Protein AF-A0ABD5KJ04-F1 (afdb_monomer)

Radius of gyration: 20.9 Å; Cα contacts (8 Å, |Δi|>4): 614; chains: 1; bounding box: 51×53×57 Å

Secondary structure (DSSP, 8-state):
-PPPTTSBPTT-SSSBGGGTTTT-SSSS-SSS-TTS-HHHHHHHIIIIIT------SS-GGGGTT-PEEEEESS-TTTTGGGT-BTTEEEEEEEEE-TTS-EEEEEEEEEHHHHTEEEEEEHHHHGGGHHHHSS---TT-HHHHHHHHHHHHHHHHHHHHHHHHHHHHHHHH-GGGHHHHHHHHHHHHHHHHHHHHHHHHHHHHHHTT--TTEEEEEEEEES--SEEEEEEE--SB-TT--BS-SSTTT---EEEEEEEETTEEEEEEEEEGGGHHHHHHHHHHHHTS-HHHHHHHHHHHHHHT-TTT-EE-HHHHHHS-HHHHHHHHHHTSGGG--TT-TTS--SS-S-TT-EE---

Solvent-accessible surface area (backbone atoms only — not comparable to full-atom values): 19694 Å² total; per-residue (Å²): 127,74,85,56,58,80,40,73,30,81,72,69,79,85,35,34,22,56,76,42,84,67,64,52,86,86,70,42,83,77,67,69,51,93,87,58,52,73,42,54,51,52,36,45,32,73,71,67,69,22,82,58,81,42,60,75,63,74,67,59,81,76,44,79,88,43,58,63,34,77,39,61,47,53,38,55,77,58,35,45,64,77,34,43,52,95,63,19,24,28,37,69,41,80,37,60,46,97,86,57,42,75,36,74,41,77,43,80,36,47,61,92,56,65,42,48,42,34,44,24,22,60,76,61,52,59,74,46,46,68,63,40,76,46,81,90,53,90,85,38,55,65,48,54,38,48,57,34,51,39,8,38,49,45,46,54,49,54,48,52,22,50,49,49,22,46,31,51,49,46,63,41,31,77,92,47,33,53,66,41,48,55,50,50,53,53,52,50,48,47,46,55,49,50,49,58,52,46,55,53,53,36,52,28,61,76,67,73,47,51,82,56,52,45,73,52,72,47,68,28,35,29,48,35,43,40,36,37,35,21,43,35,66,56,45,34,43,80,87,52,49,76,64,28,94,50,64,88,60,44,53,68,40,23,44,36,33,38,26,51,94,63,22,21,42,41,37,39,31,33,46,57,93,50,37,86,56,49,52,54,45,48,52,56,53,68,71,43,55,69,73,52,42,52,24,28,50,50,42,45,41,49,66,58,27,45,89,45,39,34,32,14,47,61,57,63,64,72,45,49,75,64,26,53,46,45,58,46,45,47,68,36,75,94,62,59,67,83,72,53,40,64,50,83,59,74,55,72,70,53,80,51,51,44,75,62,76,130

Sequence (358 aa):
MGIGRNQMCPCKSGLKYKKCCNLNEKEFVKYLDTRITEPEAIVHMFNKDKIVRQCLHPNNAECKNEQVIGAHSIARKRILDNLQLDGKVKKIYLGYNNQQMLSIKIKGIDIKRASVFFGFCKKHDDLFQPIDNFDFYPEDVQQNFLFSYRAFCFEYHQLDESIKANQKLFLESKRVHEKVSGTLSMLNKQKNKLNEYQNKYNKMIINNNHSDIISKSFIYKGKAQIAVSSAIFPFYDIKNNEIADDIDDSKMITLNIFPQNEKTYVVFNWFNIDNSVFSNFISQFEGLNLKDQISFLNNTVTLYARRSLLFNPTLWSELTTSEKHAVKSSYNPAFISLNNLLRTPQYNLFKNIESLSN

Nearest PDB structures (foldseek):
  3s7o-assembly1_A  TM=3.394E-01  e=1.598E+00  Deinococcus radiodurans
  5n83-assembly1_C  TM=4.861E-01  e=2.250E+00  Murine adenovirus 2
  2o9b-assembly1_A-2  TM=3.330E-01  e=3.167E+00  Deinococcus radiodurans

Structure (mmCIF, N/CA/C/O backbone):
data_AF-A0ABD5KJ04-F1
#
_entry.id   AF-A0ABD5KJ04-F1
#
loop_
_atom_site.group_PDB
_atom_site.id
_atom_site.type_symbol
_atom_site.label_atom_id
_atom_site.label_alt_id
_atom_site.label_comp_id
_atom_site.label_asym_id
_atom_site.label_entity_id
_atom_site.label_seq_id
_atom_site.pdbx_PDB_ins_code
_atom_site.Cartn_x
_atom_site.Cartn_y
_atom_site.Cartn_z
_atom_site.occupancy
_atom_site.B_iso_or_equiv
_atom_site.auth_seq_id
_atom_site.auth_comp_id
_atom_site.auth_asym_id
_atom_site.auth_atom_id
_atom_site.pdbx_PDB_model_num
ATOM 1 N N . MET A 1 1 ? 27.426 7.670 -8.506 1.00 46.28 1 MET A N 1
ATOM 2 C CA . MET A 1 1 ? 28.034 6.452 -9.095 1.00 46.28 1 MET A CA 1
ATOM 3 C C . MET A 1 1 ? 27.422 6.241 -10.474 1.00 46.28 1 MET A C 1
ATOM 5 O O . MET A 1 1 ? 26.228 5.982 -10.560 1.00 46.28 1 MET A O 1
ATOM 9 N N . GLY A 1 2 ? 28.204 6.392 -11.548 1.00 57.56 2 GLY A N 1
ATOM 10 C CA . GLY A 1 2 ? 27.722 6.201 -12.924 1.00 57.56 2 GLY A CA 1
ATOM 11 C C . GLY A 1 2 ? 27.595 4.726 -13.335 1.00 57.56 2 GLY A C 1
ATOM 12 O O . GLY A 1 2 ? 28.221 3.852 -12.739 1.00 57.56 2 GLY A O 1
ATOM 13 N N . ILE A 1 3 ? 26.799 4.448 -14.377 1.00 69.50 3 ILE A N 1
ATOM 14 C CA . ILE A 1 3 ? 26.630 3.097 -14.950 1.00 69.50 3 ILE A CA 1
ATOM 15 C C . ILE A 1 3 ? 27.969 2.587 -15.483 1.00 69.50 3 ILE A C 1
ATOM 17 O O . ILE A 1 3 ? 28.603 3.230 -16.324 1.00 69.50 3 ILE A O 1
ATOM 21 N N . GLY A 1 4 ? 28.372 1.388 -15.062 1.00 76.12 4 GLY A N 1
ATOM 22 C CA . GLY A 1 4 ? 29.573 0.749 -15.584 1.00 76.12 4 GLY A CA 1
ATOM 23 C C . GLY A 1 4 ? 29.429 0.445 -17.078 1.00 76.12 4 GLY A C 1
ATOM 24 O O . GLY A 1 4 ? 28.458 -0.176 -17.502 1.00 76.12 4 GLY A O 1
ATOM 25 N N . ARG A 1 5 ? 30.422 0.810 -17.901 1.00 79.56 5 ARG A N 1
ATOM 26 C CA . ARG A 1 5 ? 30.401 0.633 -19.375 1.00 79.56 5 ARG A CA 1
ATOM 27 C C . ARG A 1 5 ? 30.008 -0.784 -19.834 1.00 79.56 5 ARG A C 1
ATOM 29 O O . ARG A 1 5 ? 29.429 -0.946 -20.908 1.00 79.56 5 ARG A O 1
ATOM 36 N N . ASN A 1 6 ? 30.330 -1.809 -19.044 1.00 85.25 6 ASN A N 1
ATOM 37 C CA . ASN A 1 6 ? 30.046 -3.212 -19.353 1.00 85.25 6 ASN A CA 1
ATOM 38 C C . ASN A 1 6 ? 28.726 -3.752 -18.767 1.00 85.25 6 ASN A C 1
ATOM 40 O O . ASN A 1 6 ? 28.366 -4.876 -19.11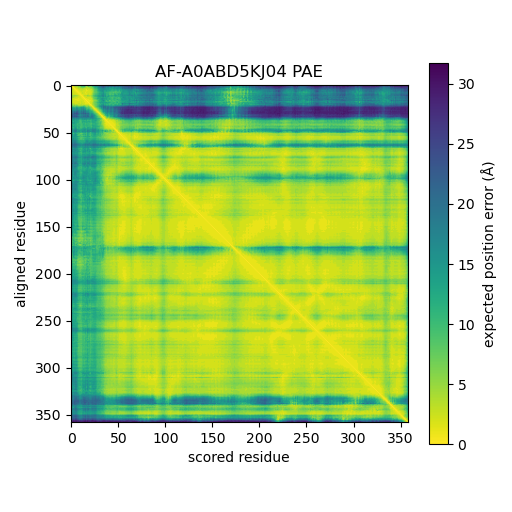5 1.00 85.25 6 ASN A O 1
ATOM 44 N N . GLN A 1 7 ? 28.017 -2.993 -17.924 1.00 82.88 7 GLN A N 1
ATOM 45 C CA . GLN A 1 7 ? 26.709 -3.383 -17.382 1.00 82.88 7 GLN A CA 1
ATOM 46 C C . GLN A 1 7 ? 25.630 -3.351 -18.472 1.00 82.88 7 GLN A C 1
ATOM 48 O O . GLN A 1 7 ? 25.781 -2.664 -19.487 1.00 82.88 7 GLN A O 1
ATOM 53 N N . MET A 1 8 ? 24.544 -4.104 -18.280 1.00 83.38 8 MET A N 1
ATOM 54 C CA . MET A 1 8 ? 23.387 -4.069 -19.181 1.00 83.38 8 MET A CA 1
ATOM 55 C C . MET A 1 8 ? 22.771 -2.672 -19.208 1.00 83.38 8 MET A C 1
ATOM 57 O O . MET A 1 8 ? 22.686 -1.997 -18.183 1.00 83.38 8 MET A O 1
ATOM 61 N N . CYS A 1 9 ? 22.363 -2.220 -20.392 1.00 77.44 9 CYS A N 1
ATOM 62 C CA . CYS A 1 9 ? 21.799 -0.892 -20.542 1.00 77.44 9 CYS A CA 1
ATOM 63 C C . CYS A 1 9 ? 20.415 -0.813 -19.867 1.00 77.44 9 CYS A C 1
ATOM 65 O O . CYS A 1 9 ? 19.552 -1.645 -20.168 1.00 77.44 9 CYS A O 1
ATOM 67 N N . PRO A 1 10 ? 20.154 0.201 -19.015 1.00 74.62 10 PRO A N 1
ATOM 68 C CA . PRO A 1 10 ? 18.872 0.324 -18.313 1.00 74.62 10 PRO A CA 1
ATOM 69 C C . PRO A 1 10 ? 17.646 0.481 -19.223 1.00 74.62 10 PRO A C 1
ATOM 71 O O . PRO A 1 10 ? 16.524 0.248 -18.777 1.00 74.62 10 PRO A O 1
ATOM 74 N N . CYS A 1 11 ? 17.845 0.814 -20.504 1.00 69.62 11 CYS A N 1
ATOM 75 C CA . CYS A 1 11 ? 16.778 0.921 -21.498 1.00 69.62 11 CYS A CA 1
ATOM 76 C C . CYS A 1 11 ? 16.207 -0.423 -21.990 1.00 69.62 11 CYS A C 1
ATOM 78 O O . CYS A 1 11 ? 15.333 -0.417 -22.851 1.00 69.62 11 CYS A O 1
ATOM 80 N N . LYS A 1 12 ? 16.694 -1.569 -21.482 1.00 67.12 12 LYS A N 1
ATOM 81 C CA . LYS A 1 12 ? 16.252 -2.927 -21.870 1.00 67.12 12 LYS A CA 1
ATOM 82 C C . LYS A 1 12 ? 16.421 -3.272 -23.358 1.00 67.12 12 LYS A C 1
ATOM 84 O O . LYS A 1 12 ? 15.797 -4.206 -23.845 1.00 67.12 12 LYS A O 1
ATOM 89 N N . SER A 1 13 ? 17.347 -2.624 -24.062 1.00 72.94 13 SER A N 1
ATOM 90 C CA . SER A 1 13 ? 17.728 -3.003 -25.435 1.00 72.94 13 SER A CA 1
ATOM 91 C C . SER A 1 13 ? 18.374 -4.392 -25.559 1.00 72.94 13 SER A C 1
ATOM 93 O O . SER A 1 13 ? 18.667 -4.831 -26.665 1.00 72.94 13 SER A O 1
ATOM 95 N N . GLY A 1 14 ? 18.678 -5.064 -24.442 1.00 78.00 14 GLY A N 1
ATOM 96 C CA . GLY A 1 14 ? 19.459 -6.305 -24.434 1.00 78.00 14 GLY A CA 1
ATOM 97 C C . GLY A 1 14 ? 20.961 -6.095 -24.678 1.00 78.00 14 GLY A C 1
ATOM 98 O O . GLY A 1 14 ? 21.715 -7.061 -24.742 1.00 78.00 14 GLY A O 1
ATOM 99 N N . LEU A 1 15 ? 21.428 -4.845 -24.778 1.00 81.19 15 LEU A N 1
ATOM 100 C CA . LEU A 1 15 ? 22.826 -4.506 -25.052 1.00 81.19 15 LEU A CA 1
ATOM 101 C C . LEU A 1 15 ? 23.545 -3.977 -23.800 1.00 81.19 15 LEU A C 1
ATOM 103 O O . LEU A 1 15 ? 22.936 -3.380 -22.912 1.00 81.19 15 LEU A O 1
ATOM 107 N N . LYS A 1 16 ? 24.876 -4.135 -23.750 1.00 83.75 16 LYS A N 1
ATOM 108 C CA . LYS A 1 16 ? 25.731 -3.462 -22.749 1.00 83.75 16 LYS A CA 1
ATOM 109 C C . LYS A 1 16 ? 25.645 -1.942 -22.921 1.00 83.75 16 LYS A C 1
ATOM 111 O O . LYS A 1 16 ? 25.575 -1.469 -24.053 1.00 83.75 16 LYS A O 1
ATOM 116 N N . TYR A 1 17 ? 25.740 -1.173 -21.835 1.00 80.62 17 TYR A N 1
ATOM 117 C CA . TYR A 1 17 ? 25.618 0.291 -21.843 1.00 80.62 17 TYR A CA 1
ATOM 118 C C . TYR A 1 17 ? 26.543 0.952 -22.877 1.00 80.62 17 TYR A C 1
ATOM 120 O O . TYR A 1 17 ? 26.083 1.758 -23.686 1.00 80.62 17 TYR A O 1
ATOM 128 N N . LYS A 1 18 ? 27.812 0.513 -22.957 1.00 79.06 18 LYS A N 1
ATOM 129 C CA . LYS A 1 18 ? 28.786 0.997 -23.956 1.00 79.06 18 LYS A CA 1
ATOM 130 C C . LYS A 1 18 ? 28.393 0.767 -25.418 1.00 79.06 18 LYS A C 1
ATOM 132 O O . LYS A 1 18 ? 28.957 1.421 -26.281 1.00 79.06 18 LYS A O 1
ATOM 137 N N . LYS A 1 19 ? 27.503 -0.193 -25.686 1.00 80.44 19 LYS A N 1
ATOM 138 C CA . LYS A 1 19 ? 27.010 -0.564 -27.022 1.00 80.44 19 LYS A CA 1
ATOM 139 C C . LYS A 1 19 ? 25.594 -0.032 -27.295 1.00 80.44 19 LYS A C 1
ATOM 141 O O . LYS A 1 19 ? 24.988 -0.421 -28.282 1.00 80.44 19 LYS A O 1
ATOM 146 N N . CYS A 1 20 ? 25.045 0.790 -26.402 1.00 79.06 20 CYS A N 1
ATOM 147 C CA . CYS A 1 20 ? 23.681 1.301 -26.497 1.00 79.06 20 CYS A CA 1
ATOM 148 C C . CYS A 1 20 ? 23.661 2.815 -26.235 1.00 79.06 20 CYS A C 1
ATOM 150 O O . CYS A 1 20 ? 24.272 3.566 -26.989 1.00 79.06 20 CYS A O 1
ATOM 152 N N . CYS A 1 21 ? 23.031 3.279 -25.152 1.00 72.62 21 CYS A N 1
ATOM 153 C CA . CYS A 1 21 ? 22.859 4.704 -24.838 1.00 72.62 21 CYS A CA 1
ATOM 154 C C . CYS A 1 21 ? 24.170 5.492 -24.628 1.00 72.62 21 CYS A C 1
ATOM 156 O O . CYS A 1 21 ? 24.140 6.720 -24.554 1.00 72.62 21 CYS A O 1
ATOM 158 N N . ASN A 1 22 ? 25.321 4.816 -24.553 1.00 73.50 22 ASN A N 1
ATOM 159 C CA . ASN A 1 22 ? 26.637 5.452 -24.502 1.00 73.50 22 ASN A CA 1
ATOM 160 C C . ASN A 1 22 ? 27.243 5.762 -25.892 1.00 73.50 22 ASN A C 1
ATOM 162 O O . ASN A 1 22 ? 28.305 6.372 -25.936 1.00 73.50 22 ASN A O 1
ATOM 166 N N . LEU A 1 23 ? 26.641 5.311 -27.004 1.00 59.78 23 LEU A N 1
ATOM 167 C CA . LEU A 1 23 ? 27.163 5.535 -28.367 1.00 59.78 23 LEU A CA 1
ATOM 168 C C . LEU A 1 23 ? 26.620 6.809 -29.027 1.00 59.78 23 LEU A C 1
ATOM 170 O O . LEU A 1 23 ? 27.341 7.465 -29.771 1.00 59.78 23 LEU A O 1
ATOM 174 N N . ASN A 1 24 ? 25.376 7.195 -28.736 1.00 53.41 24 ASN A N 1
ATOM 175 C CA . ASN A 1 24 ? 24.726 8.284 -29.464 1.00 53.41 24 ASN A CA 1
ATOM 176 C C . ASN A 1 24 ? 24.651 9.524 -28.564 1.00 53.41 24 ASN A C 1
ATOM 178 O O . ASN A 1 24 ? 23.747 9.692 -27.745 1.00 53.41 24 ASN A O 1
ATOM 182 N N . GLU A 1 25 ? 25.637 10.412 -28.664 1.00 49.59 25 GLU A N 1
ATOM 183 C CA . GLU A 1 25 ? 25.556 11.755 -28.068 1.00 49.59 25 GLU A CA 1
ATOM 184 C C . GLU A 1 25 ? 24.632 12.694 -28.838 1.00 49.59 25 GLU A C 1
ATOM 186 O O . GLU A 1 25 ? 24.028 13.570 -28.227 1.00 49.59 25 GLU A O 1
ATOM 191 N N . LYS A 1 26 ? 24.451 12.465 -30.142 1.00 43.56 26 LYS A N 1
ATOM 192 C CA . LYS A 1 26 ? 23.792 13.422 -31.039 1.00 43.56 26 LYS A CA 1
ATOM 193 C C . LYS A 1 26 ? 22.291 13.191 -31.275 1.00 43.56 26 LYS A C 1
ATOM 195 O O . LYS A 1 26 ? 21.638 14.088 -31.787 1.00 43.56 26 LYS A O 1
ATOM 200 N N . GLU A 1 27 ? 21.722 12.051 -30.874 1.00 44.97 27 GLU A N 1
ATOM 201 C CA . GLU A 1 27 ? 20.312 11.708 -31.180 1.00 44.97 27 GLU A CA 1
ATOM 202 C C . GLU A 1 27 ? 19.364 11.687 -29.970 1.00 44.97 27 GLU A C 1
ATOM 204 O O . GLU A 1 27 ? 18.152 11.584 -30.134 1.00 44.97 27 GLU A O 1
ATOM 209 N N . PHE A 1 28 ? 19.884 11.808 -28.746 1.00 43.66 28 PHE A N 1
ATOM 210 C CA . PHE A 1 28 ? 19.108 11.605 -27.512 1.00 43.66 28 PHE A CA 1
ATOM 211 C C . PHE A 1 28 ? 18.311 12.836 -27.037 1.00 43.66 28 PHE A C 1
ATOM 213 O O . PHE A 1 28 ? 17.673 12.792 -25.989 1.00 43.66 28 PHE A O 1
ATOM 220 N N . VAL A 1 29 ? 18.314 13.932 -27.799 1.00 42.72 29 VAL A N 1
ATOM 221 C CA . VAL A 1 29 ? 17.510 15.130 -27.514 1.00 42.72 29 VAL A CA 1
ATOM 222 C C . VAL A 1 29 ? 16.346 15.166 -28.495 1.00 42.72 29 VAL A C 1
ATOM 224 O O . VAL A 1 29 ? 16.414 15.857 -29.507 1.00 42.72 29 VAL A O 1
ATOM 227 N N . LYS A 1 30 ? 15.290 14.380 -28.259 1.00 44.69 30 LYS A N 1
ATOM 228 C CA . LYS A 1 30 ? 14.110 14.467 -29.138 1.00 44.69 30 LYS A CA 1
ATOM 229 C C . LYS A 1 30 ? 12.733 14.462 -28.485 1.00 44.69 30 LYS A C 1
ATOM 231 O O . LYS A 1 30 ? 11.765 14.530 -29.229 1.00 44.69 30 LYS A O 1
ATOM 236 N N . TYR A 1 31 ? 12.608 14.478 -27.153 1.00 44.19 31 TYR A N 1
ATOM 237 C CA . TYR A 1 31 ? 11.271 14.524 -26.529 1.00 44.19 31 TYR A CA 1
ATOM 238 C C . TYR A 1 31 ? 11.070 15.434 -25.317 1.00 44.19 31 TYR A C 1
ATOM 240 O O . TYR A 1 31 ? 9.928 15.597 -24.887 1.00 44.19 31 TYR A O 1
ATOM 248 N N . LEU A 1 32 ? 12.094 16.148 -24.843 1.00 46.91 32 LEU A N 1
ATOM 249 C CA . LEU A 1 32 ? 11.798 17.436 -24.218 1.00 46.91 32 LEU A CA 1
ATOM 250 C C . LEU A 1 32 ? 11.479 18.391 -25.362 1.00 46.91 32 LEU A C 1
ATOM 252 O O . LEU A 1 32 ? 12.362 19.065 -25.888 1.00 46.91 32 LEU A O 1
ATOM 256 N N . ASP A 1 33 ? 10.221 18.362 -25.805 1.00 45.56 33 ASP A N 1
ATOM 257 C CA . ASP A 1 33 ? 9.625 19.488 -26.507 1.00 45.56 33 ASP A CA 1
ATOM 258 C C . ASP A 1 33 ? 10.120 20.749 -25.792 1.00 45.56 33 ASP A C 1
ATOM 260 O O . ASP A 1 33 ? 9.947 20.875 -24.579 1.00 45.56 33 ASP A O 1
ATOM 264 N N . THR A 1 34 ? 10.813 21.640 -26.501 1.00 48.03 34 THR A N 1
ATOM 265 C CA . THR A 1 34 ? 11.479 22.814 -25.909 1.00 48.03 34 THR A CA 1
ATOM 266 C C . THR A 1 34 ? 10.503 23.746 -25.178 1.00 48.03 34 THR A C 1
ATOM 268 O O . THR A 1 34 ? 10.922 24.704 -24.535 1.00 48.03 34 THR A O 1
ATOM 271 N N . ARG A 1 35 ? 9.202 23.446 -25.264 1.00 54.19 35 ARG A N 1
ATOM 272 C CA . ARG A 1 35 ? 8.077 24.099 -24.605 1.00 54.19 35 ARG A CA 1
ATOM 273 C C . ARG A 1 35 ? 7.772 23.604 -23.183 1.00 54.19 35 ARG A C 1
ATOM 275 O O . ARG A 1 35 ? 7.046 24.311 -22.492 1.00 54.19 35 ARG A O 1
ATOM 282 N N . ILE A 1 36 ? 8.272 22.443 -22.737 1.00 64.50 36 ILE A N 1
ATOM 283 C CA . ILE A 1 36 ? 7.970 21.895 -21.396 1.00 64.50 36 ILE A CA 1
ATOM 284 C C . ILE A 1 36 ? 9.210 21.779 -20.506 1.00 64.50 36 ILE A C 1
ATOM 286 O O . ILE A 1 36 ? 10.317 21.483 -20.952 1.00 64.50 36 ILE A O 1
ATOM 290 N N . THR A 1 37 ? 9.014 22.007 -19.211 1.00 71.62 37 THR A N 1
ATOM 291 C CA . THR A 1 37 ? 10.096 21.990 -18.208 1.00 71.62 37 THR A CA 1
ATOM 292 C C . THR A 1 37 ? 10.442 20.558 -17.785 1.00 71.62 37 THR A C 1
ATOM 294 O O . THR A 1 37 ? 9.618 19.653 -17.914 1.00 71.62 37 THR A O 1
ATOM 297 N N . GLU A 1 38 ? 11.638 20.313 -17.235 1.00 74.06 38 GLU A N 1
ATOM 298 C CA . GLU A 1 38 ? 12.020 18.969 -16.757 1.00 74.06 38 GLU A CA 1
ATOM 299 C C . GLU A 1 38 ? 11.012 18.398 -15.729 1.00 74.06 38 GLU A C 1
ATOM 301 O O . GLU A 1 38 ? 10.582 17.253 -15.889 1.00 74.06 38 GLU A O 1
ATOM 306 N N . PRO A 1 39 ? 10.538 19.162 -14.725 1.00 79.00 39 PRO A N 1
ATOM 307 C CA . PRO A 1 39 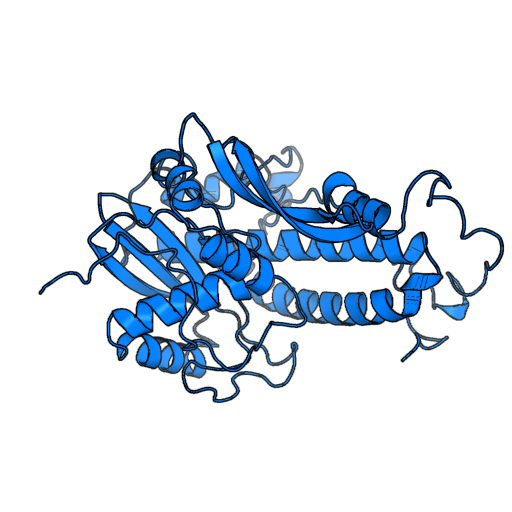? 9.545 18.662 -13.771 1.00 79.00 39 PRO A CA 1
ATOM 308 C C . PRO A 1 39 ? 8.172 18.402 -14.398 1.00 79.00 39 PRO A C 1
ATOM 310 O O . PRO A 1 39 ? 7.479 17.470 -13.988 1.00 79.00 39 PRO A O 1
ATOM 313 N N . GLU A 1 40 ? 7.791 19.164 -15.423 1.00 76.62 40 GLU A N 1
ATOM 314 C CA . GLU A 1 40 ? 6.588 18.903 -16.216 1.00 76.62 40 GLU A CA 1
ATOM 315 C C . GLU A 1 40 ? 6.709 17.613 -17.036 1.00 76.62 40 GLU A C 1
ATOM 317 O O . GLU A 1 40 ? 5.785 16.798 -17.024 1.00 76.62 40 GLU A O 1
ATOM 322 N N . ALA A 1 41 ? 7.859 17.369 -17.669 1.00 73.19 41 ALA A N 1
ATOM 323 C CA . ALA A 1 41 ? 8.132 16.133 -18.397 1.00 73.19 41 ALA A CA 1
ATOM 324 C C . ALA A 1 41 ? 8.123 14.905 -17.471 1.00 73.19 41 ALA A C 1
ATOM 326 O O . ALA A 1 41 ? 7.477 13.902 -17.780 1.00 73.19 41 ALA A O 1
ATOM 327 N N . ILE A 1 42 ? 8.741 15.003 -16.286 1.00 77.88 42 ILE A N 1
ATOM 328 C CA . ILE A 1 42 ? 8.665 13.964 -15.245 1.00 77.88 42 ILE A CA 1
ATOM 329 C C . ILE A 1 42 ? 7.198 13.698 -14.882 1.00 77.88 42 ILE A C 1
ATOM 331 O O . ILE A 1 42 ? 6.740 12.557 -14.891 1.00 77.88 42 ILE A O 1
ATOM 335 N N . VAL A 1 43 ? 6.417 14.743 -14.607 1.00 81.25 43 VAL A N 1
ATOM 336 C CA . VAL A 1 43 ? 4.994 14.600 -14.267 1.00 81.25 43 VAL A CA 1
ATOM 337 C C . VAL A 1 43 ? 4.192 13.980 -15.412 1.00 81.25 43 VAL A C 1
ATOM 339 O O . VAL A 1 43 ? 3.300 13.173 -15.149 1.00 81.25 43 VAL A O 1
ATOM 342 N N . HIS A 1 44 ? 4.502 14.303 -16.668 1.00 77.88 44 HIS A N 1
ATOM 343 C CA . HIS A 1 44 ? 3.871 13.701 -17.839 1.00 77.88 44 HIS A CA 1
ATOM 344 C C . HIS A 1 44 ? 4.152 12.195 -17.913 1.00 77.88 44 HIS A C 1
ATOM 346 O O . HIS A 1 44 ? 3.212 11.398 -17.963 1.00 77.88 44 HIS A O 1
ATOM 352 N N . MET A 1 45 ? 5.420 11.791 -17.824 1.00 77.88 45 MET A N 1
ATOM 353 C CA . MET A 1 45 ? 5.830 10.384 -17.881 1.00 77.88 45 MET A CA 1
ATOM 354 C C . MET A 1 45 ? 5.192 9.545 -16.771 1.00 77.88 45 MET A C 1
ATOM 356 O O . MET A 1 45 ? 4.649 8.470 -17.026 1.00 77.88 45 MET A O 1
ATOM 360 N N . PHE A 1 46 ? 5.194 10.064 -15.540 1.00 80.06 46 PHE A N 1
ATOM 361 C CA . PHE A 1 46 ? 4.644 9.378 -14.369 1.00 80.06 46 PHE A CA 1
ATOM 362 C C . PHE A 1 46 ? 3.108 9.416 -14.282 1.00 80.06 46 PHE A C 1
ATOM 364 O O . PHE A 1 46 ? 2.539 8.753 -13.409 1.00 80.06 46 PHE A O 1
ATOM 371 N N . ASN A 1 47 ? 2.416 10.151 -15.159 1.00 77.31 47 ASN A N 1
ATOM 372 C CA . ASN A 1 47 ? 0.949 10.196 -15.182 1.00 77.31 47 ASN A CA 1
ATOM 373 C C . ASN A 1 47 ? 0.320 9.621 -16.458 1.00 77.31 47 ASN A C 1
ATOM 375 O O . ASN A 1 47 ? -0.790 9.101 -16.367 1.00 77.31 47 ASN A O 1
ATOM 379 N N . LYS A 1 48 ? 0.977 9.707 -17.622 1.00 70.62 48 LYS A N 1
ATOM 380 C CA . LYS A 1 48 ? 0.386 9.333 -18.920 1.00 70.62 48 LYS A CA 1
ATOM 381 C C . LYS A 1 48 ? 1.050 8.126 -19.580 1.00 70.62 48 LYS A C 1
ATOM 383 O O . LYS A 1 48 ? 0.347 7.232 -20.036 1.00 70.62 48 LYS A O 1
ATOM 388 N N . ASP A 1 49 ? 2.378 8.049 -19.567 1.00 67.19 49 ASP A N 1
ATOM 389 C CA . ASP A 1 49 ? 3.111 7.066 -20.387 1.00 67.19 49 ASP A CA 1
ATOM 390 C C . ASP A 1 49 ? 3.509 5.783 -19.650 1.00 67.19 49 ASP A C 1
ATOM 392 O O . ASP A 1 49 ? 4.064 4.849 -20.234 1.00 67.19 49 ASP A O 1
ATOM 396 N N . LYS A 1 50 ? 3.207 5.714 -18.354 1.00 77.88 50 LYS A N 1
ATOM 397 C CA . LYS A 1 50 ? 3.564 4.586 -17.493 1.00 77.88 50 LYS A CA 1
ATOM 398 C C . LYS A 1 50 ? 2.672 3.354 -17.646 1.00 77.88 50 LYS A C 1
ATOM 400 O O . LYS A 1 50 ? 3.007 2.324 -17.081 1.00 77.88 50 LYS A O 1
ATOM 405 N N . ILE A 1 51 ? 1.559 3.450 -18.382 1.00 84.94 51 ILE A N 1
ATOM 406 C CA . ILE A 1 51 ? 0.503 2.425 -18.386 1.00 84.94 51 ILE A CA 1
ATOM 407 C C . ILE A 1 51 ? 1.083 1.063 -18.788 1.00 84.94 51 ILE A C 1
ATOM 409 O O . ILE A 1 51 ? 1.612 0.900 -19.894 1.00 84.94 51 ILE A O 1
ATOM 413 N N . VAL A 1 52 ? 0.950 0.083 -17.898 1.00 91.88 52 VAL A N 1
ATOM 414 C CA . VAL A 1 52 ? 1.262 -1.333 -18.134 1.00 91.88 52 VAL A CA 1
ATOM 415 C C . VAL A 1 52 ? -0.049 -2.109 -18.127 1.00 91.88 52 VAL A C 1
ATOM 417 O O . VAL A 1 52 ? -0.853 -1.932 -17.220 1.00 91.88 52 VAL A O 1
ATOM 420 N N . ARG A 1 53 ? -0.286 -2.953 -19.135 1.00 93.81 53 ARG A N 1
ATOM 421 C CA . ARG A 1 53 ? -1.464 -3.829 -19.208 1.00 93.81 53 ARG A CA 1
ATOM 422 C C . ARG A 1 53 ? -0.998 -5.273 -19.178 1.00 93.81 53 ARG A C 1
ATOM 424 O O . ARG A 1 53 ? -0.310 -5.700 -20.098 1.00 93.81 53 ARG A O 1
ATOM 431 N N . GLN A 1 54 ? -1.368 -5.990 -18.129 1.00 94.12 54 GLN A N 1
ATOM 432 C CA . GLN A 1 54 ? -1.038 -7.400 -17.947 1.00 94.12 54 GLN A CA 1
ATOM 433 C C . GLN A 1 54 ? -2.080 -8.062 -17.047 1.00 94.12 54 GLN A C 1
ATOM 435 O O . GLN A 1 54 ? -2.773 -7.375 -16.303 1.00 94.12 54 GLN A O 1
ATOM 440 N N . CYS A 1 55 ? -2.184 -9.387 -17.103 1.00 96.31 55 CYS A N 1
ATOM 441 C CA . CYS A 1 55 ? -2.893 -10.148 -16.083 1.00 96.31 55 CYS A CA 1
ATOM 442 C C . CYS A 1 55 ? -1.863 -10.797 -15.155 1.00 96.31 55 CYS A C 1
ATOM 444 O O . CYS A 1 55 ? -0.941 -11.451 -15.631 1.00 96.31 55 CYS A O 1
ATOM 446 N N . LEU A 1 56 ? -1.997 -10.575 -13.848 1.00 96.56 56 LEU A N 1
ATOM 447 C CA . LEU A 1 56 ? -1.094 -11.104 -12.821 1.00 96.56 56 LEU A CA 1
ATOM 448 C C . LEU A 1 56 ? -1.533 -12.471 -12.279 1.00 96.56 56 LEU A C 1
ATOM 450 O O . LEU A 1 56 ? -0.845 -13.031 -11.425 1.00 96.56 56 LEU A O 1
ATOM 454 N N . HIS A 1 57 ? -2.653 -13.006 -12.770 1.00 96.81 57 HIS A N 1
ATOM 455 C CA . HIS A 1 57 ? -3.119 -14.341 -12.427 1.00 96.81 57 HIS A CA 1
ATOM 456 C C . HIS A 1 57 ? -2.185 -15.408 -13.033 1.00 96.81 57 HIS A C 1
ATOM 458 O O . HIS A 1 57 ? -1.808 -15.287 -14.200 1.00 96.81 57 HIS A O 1
ATOM 464 N N . PRO A 1 58 ? -1.813 -16.474 -12.298 1.00 95.75 58 PRO A N 1
ATOM 465 C CA . PRO A 1 58 ? -0.846 -17.464 -12.782 1.00 95.75 58 PRO A CA 1
ATOM 466 C C . PRO A 1 58 ? -1.337 -18.304 -13.968 1.00 95.75 58 PRO A C 1
ATOM 468 O O . PRO A 1 58 ? -0.527 -18.795 -14.757 1.00 95.75 58 PRO A O 1
ATOM 471 N N . ASN A 1 59 ? -2.653 -18.485 -14.115 1.00 93.56 59 ASN A N 1
ATOM 472 C CA . ASN A 1 59 ? -3.225 -19.270 -15.209 1.00 93.56 59 ASN A CA 1
ATOM 473 C C . ASN A 1 59 ? -3.338 -18.456 -16.510 1.00 93.56 59 ASN A C 1
ATOM 475 O O . ASN A 1 59 ? -4.422 -18.057 -16.930 1.00 93.56 59 ASN A O 1
ATOM 479 N N . ASN A 1 60 ? -2.203 -18.239 -17.174 1.00 87.00 60 ASN A N 1
ATOM 480 C CA . ASN A 1 60 ? -2.142 -17.474 -18.423 1.00 87.00 60 ASN A CA 1
ATOM 481 C C . ASN A 1 60 ? -2.872 -18.137 -19.603 1.00 87.00 60 ASN A C 1
ATOM 483 O O . ASN A 1 60 ? -3.206 -17.457 -20.574 1.00 87.00 60 ASN A O 1
ATOM 487 N N . ALA A 1 61 ? -3.126 -19.450 -19.552 1.00 88.94 61 ALA A N 1
ATOM 488 C CA . ALA A 1 61 ? -3.837 -20.151 -20.620 1.00 88.94 61 ALA A CA 1
ATOM 489 C C . ALA A 1 61 ? -5.278 -19.638 -20.772 1.00 88.94 61 ALA A C 1
ATOM 491 O O . ALA A 1 61 ? -5.777 -19.525 -21.891 1.00 88.94 61 ALA A O 1
ATOM 492 N N . GLU A 1 62 ? -5.904 -19.252 -19.661 1.00 89.44 62 GLU A N 1
ATOM 493 C CA . GLU A 1 62 ? -7.259 -18.700 -19.630 1.00 89.44 62 GLU A CA 1
ATOM 494 C C . GLU A 1 62 ? -7.337 -17.233 -20.068 1.00 89.44 62 GLU A C 1
ATOM 496 O O . GLU A 1 62 ? -8.426 -16.743 -20.344 1.00 89.44 62 GLU A O 1
ATOM 501 N N . CYS A 1 63 ? -6.199 -16.540 -20.173 1.00 87.19 63 CYS A N 1
ATOM 502 C CA . CYS A 1 63 ? -6.143 -15.132 -20.568 1.00 87.19 63 CYS A CA 1
ATOM 503 C C . CYS A 1 63 ? -6.225 -14.916 -22.086 1.00 87.19 63 CYS A C 1
ATOM 505 O O . CYS A 1 63 ? -6.439 -13.787 -22.516 1.00 87.19 63 CYS A O 1
ATOM 507 N N . LYS A 1 64 ? -6.005 -15.953 -22.913 1.00 76.88 64 LYS A N 1
ATOM 508 C CA . LYS A 1 64 ? -5.743 -15.802 -24.363 1.00 76.88 64 LYS A CA 1
ATOM 509 C C . LYS A 1 64 ? -6.826 -15.037 -25.136 1.00 76.88 64 LYS A C 1
ATOM 511 O O . LYS A 1 64 ? -6.495 -14.389 -26.122 1.00 76.88 64 LYS A O 1
ATOM 516 N N . ASN A 1 65 ? -8.075 -15.082 -24.674 1.00 80.56 65 ASN A N 1
ATOM 517 C CA . ASN A 1 65 ? -9.216 -14.402 -25.298 1.00 80.56 65 ASN A CA 1
ATOM 518 C C . ASN A 1 65 ? -9.847 -13.333 -24.391 1.00 80.56 65 ASN A C 1
ATOM 520 O O . ASN A 1 65 ? -10.940 -12.850 -24.671 1.00 80.56 65 ASN A O 1
ATOM 524 N N . GLU A 1 66 ? -9.177 -12.965 -23.300 1.00 87.50 66 GLU A N 1
ATOM 525 C CA . GLU A 1 66 ? -9.715 -12.067 -22.285 1.00 87.50 66 GLU A CA 1
ATOM 526 C C . GLU A 1 66 ? -9.043 -10.696 -22.348 1.00 87.50 66 GLU A C 1
ATOM 528 O O . GLU A 1 66 ? -7.821 -10.559 -22.434 1.00 87.50 66 GLU A O 1
ATOM 533 N N . GLN A 1 67 ? -9.848 -9.640 -22.260 1.00 89.56 67 GLN A N 1
ATOM 534 C CA . GLN A 1 67 ? -9.332 -8.278 -22.234 1.00 89.56 67 GLN A CA 1
ATOM 535 C C . GLN A 1 67 ? -8.812 -7.934 -20.833 1.00 89.56 67 GLN A C 1
ATOM 537 O O . GLN A 1 67 ? -9.524 -8.111 -19.845 1.00 89.56 67 GLN A O 1
ATOM 542 N N . VAL A 1 68 ? -7.603 -7.363 -20.741 1.00 94.25 68 VAL A N 1
ATOM 543 C CA . VAL A 1 68 ? -7.131 -6.693 -19.515 1.00 94.25 68 VAL A CA 1
ATOM 544 C C . VAL A 1 68 ? -7.999 -5.467 -19.243 1.00 94.25 68 VAL A C 1
ATOM 546 O O . VAL A 1 68 ? -8.016 -4.514 -20.034 1.00 94.25 68 VAL A O 1
ATOM 549 N N . ILE A 1 69 ? -8.691 -5.481 -18.108 1.00 94.88 69 ILE A N 1
ATOM 550 C CA . ILE A 1 69 ? -9.618 -4.431 -17.689 1.00 94.88 69 ILE A CA 1
ATOM 551 C C . ILE A 1 69 ? -8.986 -3.521 -16.636 1.00 94.88 69 ILE A C 1
ATOM 553 O O . ILE A 1 69 ? -7.891 -3.771 -16.134 1.00 94.88 69 ILE A O 1
ATOM 557 N N . GLY A 1 70 ? -9.670 -2.421 -16.328 1.00 94.62 70 GLY A N 1
ATOM 558 C CA . GLY A 1 70 ? -9.338 -1.610 -15.165 1.00 94.62 70 GLY A CA 1
ATOM 559 C C . GLY A 1 70 ? -9.923 -2.236 -13.902 1.00 94.62 70 GLY A C 1
ATOM 560 O O . GLY A 1 70 ? -11.060 -1.919 -13.564 1.00 94.62 70 GLY A O 1
ATOM 561 N N . ALA A 1 71 ? -9.151 -3.097 -13.242 1.00 95.12 71 ALA A N 1
ATOM 562 C CA . ALA A 1 71 ? -9.498 -3.713 -11.964 1.00 95.12 71 ALA A CA 1
ATOM 563 C C . ALA A 1 71 ? -9.279 -2.727 -10.809 1.00 95.12 71 ALA A C 1
ATOM 565 O O . ALA A 1 71 ? -8.387 -1.879 -10.880 1.00 95.12 71 ALA A O 1
ATOM 566 N N . HIS A 1 72 ? -10.060 -2.828 -9.734 1.00 96.12 72 HIS A N 1
ATOM 567 C CA . HIS A 1 72 ? -9.926 -1.959 -8.559 1.00 96.12 72 HIS A CA 1
ATOM 568 C C . HIS A 1 72 ? -9.060 -2.623 -7.488 1.00 96.12 72 HIS A C 1
ATOM 570 O O . HIS A 1 72 ? -9.292 -3.769 -7.139 1.00 96.12 72 HIS A O 1
ATOM 576 N N . SER A 1 73 ? -8.095 -1.911 -6.901 1.00 96.88 73 SER A N 1
ATOM 577 C CA . SER A 1 73 ? -7.325 -2.423 -5.751 1.00 96.88 73 SER A CA 1
ATOM 578 C C . SER A 1 73 ? -8.081 -2.351 -4.418 1.00 96.88 73 SER A C 1
ATOM 580 O O . SER A 1 73 ? -7.675 -2.976 -3.441 1.00 96.88 73 SER A O 1
ATOM 582 N N . ILE A 1 74 ? -9.187 -1.602 -4.384 1.00 96.81 74 ILE A N 1
ATOM 583 C CA . ILE A 1 74 ? -10.089 -1.436 -3.237 1.00 96.81 74 ILE A CA 1
ATOM 584 C C . ILE A 1 74 ? -11.525 -1.599 -3.742 1.00 96.81 74 ILE A C 1
ATOM 586 O O . ILE A 1 74 ? -11.909 -0.913 -4.695 1.00 96.81 74 ILE A O 1
ATOM 590 N N . ALA A 1 75 ? -12.303 -2.465 -3.089 1.00 95.00 75 ALA A N 1
ATOM 591 C CA . ALA A 1 75 ? -13.671 -2.813 -3.470 1.00 95.00 75 ALA A CA 1
ATOM 592 C C . ALA A 1 75 ? -14.589 -1.585 -3.584 1.00 95.00 75 ALA A C 1
ATOM 594 O O . ALA A 1 75 ? -14.672 -0.763 -2.668 1.00 95.00 75 ALA A O 1
ATOM 595 N N . ARG A 1 76 ? -15.344 -1.465 -4.685 1.00 90.81 76 ARG A N 1
ATOM 596 C CA . ARG A 1 76 ? -16.212 -0.293 -4.897 1.00 90.81 76 ARG A CA 1
ATOM 597 C C . ARG A 1 76 ? -17.413 -0.280 -3.948 1.00 90.81 76 ARG A C 1
ATOM 599 O O . ARG A 1 76 ? -17.529 0.628 -3.137 1.00 90.81 76 ARG A O 1
ATOM 606 N N . LYS A 1 77 ? -18.274 -1.300 -4.039 1.00 88.06 77 LYS A N 1
ATOM 607 C CA . LYS A 1 77 ? -19.580 -1.332 -3.355 1.00 88.06 77 LYS A CA 1
ATOM 608 C C . LYS A 1 77 ? -19.475 -1.386 -1.832 1.00 88.06 77 LYS A C 1
ATOM 610 O O . LYS A 1 77 ? -20.258 -0.758 -1.135 1.00 88.06 77 LYS A O 1
ATOM 615 N N . ARG A 1 78 ? -18.519 -2.158 -1.311 1.00 89.00 78 ARG A N 1
ATOM 616 C CA . ARG A 1 78 ? -18.384 -2.402 0.133 1.00 89.00 78 ARG A CA 1
ATOM 617 C C . ARG A 1 78 ? -17.474 -1.401 0.839 1.00 89.00 78 ARG A C 1
ATOM 619 O O . ARG A 1 78 ? -17.697 -1.130 2.013 1.00 89.00 78 ARG A O 1
ATOM 626 N N . ILE A 1 79 ? -16.488 -0.829 0.140 1.00 93.56 79 ILE A N 1
ATOM 627 C CA . ILE A 1 79 ? -15.488 0.059 0.753 1.00 93.56 79 ILE A CA 1
ATOM 628 C C . ILE A 1 79 ? -15.597 1.487 0.209 1.00 93.56 79 ILE A C 1
ATOM 630 O O . ILE A 1 79 ? -15.844 2.413 0.978 1.00 93.56 79 ILE A O 1
ATOM 634 N N . LEU A 1 80 ? -15.437 1.700 -1.102 1.00 93.69 80 LEU A N 1
ATOM 635 C CA . LEU A 1 80 ? -15.398 3.066 -1.649 1.00 93.69 80 LEU A CA 1
ATOM 636 C C . LEU A 1 80 ? -16.735 3.806 -1.549 1.00 93.69 80 LEU A C 1
ATOM 638 O O . LEU A 1 80 ? -16.728 5.019 -1.342 1.00 93.69 80 LEU A O 1
ATOM 642 N N . ASP A 1 81 ? -17.863 3.102 -1.649 1.00 92.06 81 ASP A N 1
ATOM 643 C CA . ASP A 1 81 ? -19.194 3.703 -1.493 1.00 92.06 81 ASP A CA 1
ATOM 644 C C . ASP A 1 81 ? -19.404 4.267 -0.071 1.00 92.06 81 ASP A C 1
ATOM 646 O O . ASP A 1 81 ? -20.113 5.258 0.084 1.00 92.06 81 ASP A O 1
ATOM 650 N N . ASN A 1 82 ? -18.710 3.724 0.942 1.00 90.88 82 ASN A N 1
ATOM 651 C CA . ASN A 1 82 ? -18.688 4.244 2.318 1.00 90.88 82 ASN A CA 1
ATOM 652 C C . ASN A 1 82 ? -17.712 5.419 2.520 1.00 90.88 82 ASN A C 1
ATOM 654 O O . ASN A 1 82 ? -17.728 6.067 3.566 1.00 90.88 82 ASN A O 1
ATOM 658 N N . LEU A 1 83 ? -16.838 5.684 1.545 1.00 93.31 83 LEU A N 1
ATOM 659 C CA . LEU A 1 83 ? -15.774 6.684 1.640 1.00 93.31 83 LEU A CA 1
ATOM 660 C C . LEU A 1 83 ? -16.062 7.947 0.819 1.00 93.31 83 LEU A C 1
ATOM 662 O O . LEU A 1 83 ? -15.477 8.996 1.075 1.00 93.31 83 LEU A O 1
ATOM 666 N N . GLN A 1 84 ? -16.907 7.849 -0.198 1.00 94.62 84 GLN A N 1
ATOM 667 C CA . GLN A 1 84 ? -17.079 8.874 -1.222 1.00 94.62 84 GLN A CA 1
ATOM 668 C C . GLN A 1 84 ? -18.035 10.009 -0.827 1.00 94.62 84 GLN A C 1
ATOM 670 O O . GLN A 1 84 ? -18.917 9.838 0.009 1.00 94.62 84 GLN A O 1
ATOM 675 N N . LEU A 1 85 ? -17.857 11.162 -1.472 1.00 95.75 85 LEU A N 1
ATOM 676 C CA . LEU A 1 85 ? -18.821 12.261 -1.517 1.00 95.75 85 LEU A CA 1
ATOM 677 C C . LEU A 1 85 ? -19.083 12.592 -2.994 1.00 95.75 85 LEU A C 1
ATOM 679 O O . LEU A 1 85 ? -18.132 12.841 -3.742 1.00 95.75 85 LEU A O 1
ATOM 683 N N . ASP A 1 86 ? -20.346 12.559 -3.418 1.00 95.00 86 ASP A N 1
ATOM 684 C CA . ASP A 1 86 ? -20.795 12.826 -4.796 1.00 95.00 86 ASP A CA 1
ATOM 685 C C . ASP A 1 86 ? -20.040 12.034 -5.882 1.00 95.00 86 ASP A C 1
ATOM 687 O O . ASP A 1 86 ? -19.573 12.557 -6.897 1.00 95.00 86 ASP A O 1
ATOM 691 N N . GLY A 1 87 ? -19.868 10.737 -5.643 1.00 95.56 87 GLY A N 1
ATOM 692 C CA . GLY A 1 87 ? -19.159 9.786 -6.497 1.00 95.56 87 GLY A CA 1
ATOM 693 C C . GLY A 1 87 ? -17.635 9.919 -6.472 1.00 95.56 87 GLY A C 1
ATOM 694 O O . GLY A 1 87 ? -16.962 9.252 -7.265 1.00 95.56 87 GLY A O 1
ATOM 695 N N . LYS A 1 88 ? -17.067 10.762 -5.597 1.00 97.06 88 LYS A N 1
ATOM 696 C CA . LYS A 1 88 ? -15.641 11.116 -5.603 1.00 97.06 88 LYS A CA 1
ATOM 697 C C . LYS A 1 88 ? -14.953 10.866 -4.268 1.00 97.06 88 LYS A C 1
ATOM 699 O O . LYS A 1 88 ? -15.523 11.012 -3.194 1.00 97.06 88 LYS A O 1
ATOM 704 N N . VAL A 1 89 ? -13.663 10.571 -4.358 1.00 97.25 89 VAL A N 1
ATOM 705 C CA . VAL A 1 89 ? -12.715 10.513 -3.235 1.00 97.25 89 VAL A CA 1
ATOM 706 C C . VAL A 1 89 ? -11.533 11.428 -3.528 1.00 97.25 89 VAL A C 1
ATOM 708 O O . VAL A 1 89 ? -11.363 11.895 -4.658 1.00 97.25 89 VAL A O 1
ATOM 711 N N . LYS A 1 90 ? -10.695 11.715 -2.533 1.00 95.94 90 LYS A N 1
ATOM 712 C CA . LYS A 1 90 ? -9.411 12.385 -2.764 1.00 95.94 90 LYS A CA 1
ATOM 713 C C . LYS A 1 90 ? -8.312 11.346 -2.948 1.00 95.94 90 LYS A C 1
ATOM 715 O O . LYS A 1 90 ? -8.302 10.323 -2.270 1.00 95.94 90 LYS A O 1
ATOM 720 N N . LYS A 1 91 ? -7.371 11.638 -3.842 1.00 93.69 91 LYS A N 1
ATOM 721 C CA . LYS A 1 91 ? -6.165 10.837 -4.078 1.00 93.69 91 LYS A CA 1
ATOM 722 C C . LYS A 1 91 ? -4.953 11.743 -4.264 1.00 93.69 91 LYS A C 1
ATOM 724 O O . LYS A 1 91 ? -5.080 12.897 -4.690 1.00 93.69 91 LYS A O 1
ATOM 729 N N . ILE A 1 92 ? -3.782 11.210 -3.938 1.00 89.44 92 ILE A N 1
ATOM 730 C CA . ILE A 1 92 ? -2.487 11.865 -4.109 1.00 89.44 92 ILE A CA 1
ATOM 731 C C . ILE A 1 92 ? -1.964 11.682 -5.536 1.00 89.44 92 ILE A C 1
ATOM 733 O O . ILE A 1 92 ? -2.007 10.593 -6.102 1.00 89.44 92 ILE A O 1
ATOM 737 N N . TYR A 1 93 ? -1.419 12.761 -6.089 1.00 86.50 93 TYR A N 1
ATOM 738 C CA . TYR A 1 93 ? -0.782 12.814 -7.397 1.00 86.50 93 TYR A CA 1
ATOM 739 C C . TYR A 1 93 ? 0.549 13.550 -7.321 1.00 86.50 93 TYR A C 1
ATOM 741 O O . TYR A 1 93 ? 0.691 14.546 -6.604 1.00 86.50 93 TYR A O 1
ATOM 749 N N . LEU A 1 94 ? 1.492 13.105 -8.147 1.00 83.75 94 LEU A N 1
ATOM 750 C CA . LEU A 1 94 ? 2.670 13.892 -8.471 1.00 83.75 94 LEU A CA 1
ATOM 751 C C . LEU A 1 94 ? 2.275 15.010 -9.445 1.00 83.75 94 LEU A C 1
ATOM 753 O O . LEU A 1 94 ? 1.584 14.774 -10.439 1.00 83.75 94 LEU A O 1
ATOM 757 N N . GLY A 1 95 ? 2.712 16.228 -9.149 1.00 85.44 95 GLY A N 1
ATOM 758 C CA . GLY A 1 95 ? 2.565 17.399 -10.006 1.00 85.44 95 GLY A CA 1
ATOM 759 C C . GLY A 1 95 ? 3.752 18.344 -9.845 1.00 85.44 95 GLY A C 1
ATOM 760 O O . GLY A 1 95 ? 4.778 17.970 -9.286 1.00 85.44 95 GLY A O 1
ATOM 761 N N . TYR A 1 96 ? 3.598 19.588 -10.289 1.00 82.75 96 TYR A N 1
ATOM 762 C CA . TYR A 1 96 ? 4.579 20.659 -10.100 1.00 82.75 96 TYR A CA 1
ATOM 763 C C . TYR A 1 96 ? 3.905 21.938 -9.572 1.00 82.75 96 TYR A C 1
ATOM 765 O O . TYR A 1 96 ? 2.673 22.077 -9.612 1.00 82.75 96 TYR A O 1
ATOM 773 N N . ASN A 1 97 ? 4.684 22.815 -8.941 1.00 82.19 97 ASN A N 1
ATOM 774 C CA . ASN A 1 97 ? 4.227 24.103 -8.413 1.00 82.19 97 ASN A CA 1
ATOM 775 C C . ASN A 1 97 ? 4.544 25.254 -9.391 1.00 82.19 97 ASN A C 1
ATOM 777 O O . ASN A 1 97 ? 5.111 25.031 -10.457 1.00 82.19 97 ASN A O 1
ATOM 781 N N . ASN A 1 98 ? 4.171 26.485 -9.028 1.00 81.25 98 ASN A N 1
ATOM 782 C CA . ASN A 1 98 ? 4.367 27.667 -9.881 1.00 81.25 98 ASN A CA 1
ATOM 783 C C . ASN A 1 98 ? 5.853 28.009 -10.102 1.00 81.25 98 ASN A C 1
ATOM 785 O O . ASN A 1 98 ? 6.186 28.664 -11.079 1.00 81.25 98 ASN A O 1
ATOM 789 N N . GLN A 1 99 ? 6.740 27.532 -9.224 1.00 81.56 99 GLN A N 1
ATOM 790 C CA . GLN A 1 99 ? 8.199 27.632 -9.353 1.00 81.56 99 GLN A CA 1
ATOM 791 C C . GLN A 1 99 ? 8.789 26.455 -10.148 1.00 81.56 99 GLN A C 1
ATOM 793 O O . GLN A 1 99 ? 9.987 26.206 -10.090 1.00 81.56 99 GLN A O 1
ATOM 798 N N . GLN A 1 100 ? 7.941 25.694 -10.847 1.00 78.19 100 GLN A N 1
ATOM 799 C CA . GLN A 1 100 ? 8.314 24.522 -11.635 1.00 78.19 100 GLN A CA 1
ATOM 800 C C . GLN A 1 100 ? 9.008 23.424 -10.818 1.00 78.19 100 GLN A C 1
ATOM 802 O O . GLN A 1 100 ? 9.682 22.585 -11.385 1.00 78.19 100 GLN A O 1
ATOM 807 N N . MET A 1 101 ? 8.822 23.355 -9.498 1.00 79.31 101 MET A N 1
ATOM 808 C CA . MET A 1 101 ? 9.362 22.264 -8.680 1.00 79.31 101 MET A CA 1
ATOM 809 C C . MET A 1 101 ? 8.344 21.135 -8.526 1.00 79.31 101 MET A C 1
ATOM 811 O O . MET A 1 101 ? 7.138 21.391 -8.426 1.00 79.31 101 MET A O 1
ATOM 815 N N . LEU A 1 102 ? 8.820 19.884 -8.453 1.00 81.94 102 LEU A N 1
ATOM 816 C CA . LEU A 1 102 ? 7.970 18.733 -8.136 1.00 81.94 102 LEU A CA 1
ATOM 817 C C . LEU A 1 102 ? 7.205 18.983 -6.834 1.00 81.94 102 LEU A C 1
ATOM 819 O O . LEU A 1 102 ? 7.746 19.463 -5.841 1.00 81.94 102 LEU A O 1
ATOM 823 N N . SER A 1 103 ? 5.919 18.660 -6.845 1.00 84.25 103 SER A N 1
ATOM 824 C CA . SER A 1 103 ? 5.024 18.898 -5.722 1.00 84.25 103 SER A CA 1
ATOM 825 C C . SER A 1 103 ? 3.953 17.825 -5.630 1.00 84.25 103 SER A C 1
ATOM 827 O O . SER A 1 103 ? 3.580 17.185 -6.615 1.00 84.25 103 SER A O 1
ATOM 829 N N . ILE A 1 104 ? 3.421 17.662 -4.427 1.00 86.88 104 ILE A N 1
ATOM 830 C CA . ILE A 1 104 ? 2.343 16.726 -4.149 1.00 86.88 104 ILE A CA 1
ATOM 831 C C . ILE A 1 104 ? 1.012 17.460 -4.253 1.00 86.88 104 ILE A C 1
ATOM 833 O O . ILE A 1 104 ? 0.777 18.481 -3.597 1.00 86.88 104 ILE A O 1
ATOM 837 N N . LYS A 1 105 ? 0.130 16.945 -5.107 1.00 88.88 105 LYS A N 1
ATOM 838 C CA . LYS A 1 105 ? -1.227 17.456 -5.300 1.00 88.88 105 LYS A CA 1
ATOM 839 C C . LYS A 1 105 ? -2.216 16.427 -4.777 1.00 88.88 105 LYS A C 1
ATOM 841 O O . LYS A 1 105 ? -2.064 15.239 -5.024 1.00 88.88 105 LYS A O 1
ATOM 846 N N . ILE A 1 106 ? -3.260 16.893 -4.104 1.00 90.94 106 ILE A N 1
ATOM 847 C CA . ILE A 1 106 ? -4.376 16.049 -3.675 1.00 90.94 106 ILE A CA 1
ATOM 848 C C . ILE A 1 106 ? -5.604 16.527 -4.435 1.00 90.94 106 ILE A C 1
ATOM 850 O O . ILE A 1 106 ? -5.963 17.703 -4.359 1.00 90.94 106 ILE A O 1
ATOM 854 N N . LYS A 1 107 ? -6.191 15.640 -5.239 1.00 92.69 107 LYS A N 1
ATOM 855 C CA . LYS A 1 107 ? -7.280 15.965 -6.169 1.00 92.69 107 LYS A CA 1
ATOM 856 C C . LYS A 1 107 ? -8.457 15.026 -5.957 1.00 92.69 107 LYS A C 1
ATOM 858 O O . LYS A 1 107 ? -8.276 13.899 -5.504 1.00 92.69 107 LYS A O 1
ATOM 863 N N . GLY A 1 108 ? -9.653 15.512 -6.283 1.00 95.88 108 GLY A N 1
ATOM 864 C CA . GLY A 1 108 ? -10.837 14.663 -6.380 1.00 95.88 108 GLY A CA 1
ATOM 865 C C . GLY A 1 108 ? -10.739 13.743 -7.594 1.00 95.88 108 GLY A C 1
ATOM 866 O O . GLY A 1 108 ? -10.304 14.186 -8.657 1.00 95.88 108 GLY A O 1
ATOM 867 N N . ILE A 1 109 ? -11.144 12.490 -7.434 1.00 95.75 109 ILE A N 1
ATOM 868 C CA . ILE A 1 109 ? -11.232 11.494 -8.499 1.00 95.75 109 ILE A CA 1
ATOM 869 C C . ILE A 1 109 ? -12.495 10.655 -8.306 1.00 95.75 109 ILE A C 1
ATOM 871 O O . ILE A 1 109 ? -12.848 10.317 -7.177 1.00 95.75 109 ILE A O 1
ATOM 875 N N . ASP A 1 110 ? -13.165 10.317 -9.408 1.00 96.69 110 ASP A N 1
ATOM 876 C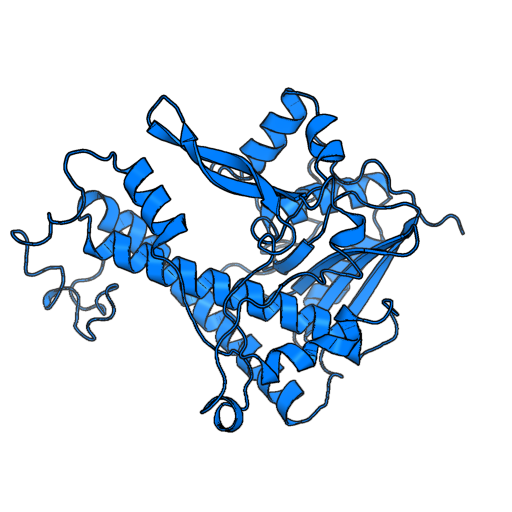 CA . ASP A 1 110 ? -14.318 9.419 -9.383 1.00 96.69 110 ASP A CA 1
ATOM 877 C C . ASP A 1 110 ? -13.919 8.048 -8.832 1.00 96.69 110 ASP A C 1
ATOM 879 O O . ASP A 1 110 ? -12.906 7.474 -9.246 1.00 96.69 110 ASP A O 1
ATOM 883 N N . ILE A 1 111 ? -14.748 7.469 -7.961 1.00 95.44 111 ILE A N 1
ATOM 884 C CA . ILE A 1 111 ? -14.499 6.139 -7.375 1.00 95.44 111 ILE A CA 1
ATOM 885 C C . ILE A 1 111 ? -14.302 5.054 -8.439 1.00 95.44 111 ILE A C 1
ATOM 887 O O . ILE A 1 111 ? -13.550 4.106 -8.239 1.00 95.44 111 ILE A O 1
ATOM 891 N N . LYS A 1 112 ? -14.900 5.235 -9.625 1.00 94.44 112 LYS A N 1
ATOM 892 C CA . LYS A 1 112 ? -14.732 4.343 -10.780 1.00 94.44 112 LYS A CA 1
ATOM 893 C C . LYS A 1 112 ? -13.295 4.300 -11.304 1.00 94.44 112 LYS A C 1
ATOM 895 O O . LYS A 1 112 ? -12.976 3.370 -12.027 1.00 94.44 112 LYS A O 1
ATOM 900 N N . ARG A 1 113 ? -12.448 5.277 -10.965 1.00 94.06 113 ARG A N 1
ATOM 901 C CA . ARG A 1 113 ? -11.050 5.404 -11.414 1.00 94.06 113 ARG A CA 1
ATOM 902 C C . ARG A 1 113 ? -10.040 5.446 -10.262 1.00 94.06 113 ARG A C 1
ATOM 904 O O . ARG A 1 113 ? -8.849 5.276 -10.500 1.00 94.06 113 ARG A O 1
ATOM 911 N N . ALA A 1 114 ? -10.490 5.698 -9.032 1.00 93.38 114 ALA A N 1
ATOM 912 C CA . ALA A 1 114 ? -9.630 6.019 -7.894 1.00 93.38 114 ALA A CA 1
ATOM 913 C C . ALA A 1 114 ? -8.600 4.926 -7.558 1.00 93.38 114 ALA A C 1
ATOM 915 O O . ALA A 1 114 ? -7.425 5.235 -7.355 1.00 93.38 114 ALA A O 1
ATOM 916 N N . SER A 1 115 ? -9.017 3.661 -7.553 1.00 94.19 115 SER A N 1
ATOM 917 C CA . SER A 1 115 ? -8.175 2.490 -7.263 1.00 94.19 115 SER A CA 1
ATOM 918 C C . SER A 1 115 ? -7.926 1.615 -8.499 1.00 94.19 115 SER A C 1
ATOM 920 O O . SER A 1 115 ? -7.535 0.463 -8.359 1.00 94.19 115 SER A O 1
ATOM 922 N N . VAL A 1 116 ? -8.155 2.138 -9.711 1.00 95.00 116 VAL A N 1
ATOM 923 C CA . VAL A 1 116 ? -8.033 1.342 -10.940 1.00 95.00 116 VAL A CA 1
ATOM 924 C C . VAL A 1 116 ? -6.575 1.099 -11.325 1.00 95.00 116 VAL A C 1
ATOM 926 O O . VAL A 1 116 ? -5.794 2.046 -11.413 1.00 95.00 116 VAL A O 1
ATOM 929 N N . PHE A 1 117 ? -6.253 -0.154 -11.643 1.00 95.81 117 PHE A N 1
ATOM 930 C CA . PHE A 1 117 ? -5.003 -0.590 -12.258 1.00 95.81 117 PHE A CA 1
ATOM 931 C C . PHE A 1 117 ? -5.268 -1.708 -13.282 1.00 95.81 117 PHE A C 1
ATOM 933 O O . PHE A 1 117 ? -6.282 -2.400 -13.231 1.00 95.81 117 PHE A O 1
ATOM 940 N N . PHE A 1 118 ? -4.369 -1.878 -14.250 1.00 96.31 118 PHE A N 1
ATOM 941 C CA . PHE A 1 118 ? -4.541 -2.827 -15.361 1.00 96.31 118 PHE A CA 1
ATOM 942 C C . PHE A 1 118 ? -3.761 -4.122 -15.109 1.00 96.31 118 PHE A C 1
ATOM 944 O O . PHE A 1 118 ? -2.875 -4.479 -15.891 1.00 96.31 118 PHE A O 1
ATOM 951 N N . GLY A 1 119 ? -4.057 -4.759 -13.973 1.00 96.19 119 GLY A N 1
ATOM 952 C CA . GLY A 1 119 ? -3.387 -5.972 -13.494 1.00 96.19 119 GLY A CA 1
ATOM 953 C C . GLY A 1 119 ? -4.173 -7.272 -13.676 1.00 96.19 119 GLY A C 1
ATOM 954 O O . GLY A 1 119 ? -3.626 -8.332 -13.381 1.00 96.19 119 GLY A O 1
ATOM 955 N N . PHE A 1 120 ? -5.422 -7.224 -14.155 1.00 97.44 120 PHE A N 1
ATOM 956 C CA . PHE A 1 120 ? -6.265 -8.410 -14.340 1.00 97.44 120 PHE A CA 1
ATOM 957 C C . PHE A 1 120 ? -7.085 -8.351 -15.630 1.00 97.44 120 PHE A C 1
ATOM 959 O O . PHE A 1 120 ? -7.481 -7.279 -16.098 1.00 97.44 120 PHE A O 1
ATOM 966 N N . CYS A 1 121 ? -7.316 -9.523 -16.226 1.00 96.38 121 CYS A N 1
ATOM 967 C CA . CYS A 1 121 ? -8.303 -9.687 -17.284 1.00 96.38 121 CYS A CA 1
ATOM 968 C C . CYS A 1 121 ? -9.709 -9.805 -16.689 1.00 96.38 121 CYS A C 1
ATOM 970 O O . CYS A 1 121 ? -9.849 -10.055 -15.493 1.00 96.38 121 CYS A O 1
ATOM 972 N N . LYS A 1 122 ? -10.745 -9.619 -17.514 1.00 93.06 122 LYS A N 1
ATOM 973 C CA . LYS A 1 122 ? -12.139 -9.677 -17.054 1.00 93.06 122 LYS A CA 1
ATOM 974 C C . LYS A 1 122 ? -12.440 -10.972 -16.289 1.00 93.06 122 LYS A C 1
ATOM 976 O O . LYS A 1 122 ? -12.965 -10.895 -15.188 1.00 93.06 122 LYS A O 1
ATOM 981 N N . LYS A 1 123 ? -12.044 -12.127 -16.833 1.00 94.69 123 LYS A N 1
ATOM 982 C CA . LYS A 1 123 ? -12.226 -13.436 -16.187 1.00 94.69 123 LYS A CA 1
ATOM 983 C C . LYS A 1 123 ? -11.526 -13.562 -14.829 1.00 94.69 123 LYS A C 1
ATOM 985 O O . LYS A 1 123 ? -12.091 -14.133 -13.907 1.00 94.69 123 LYS A O 1
ATOM 990 N N . HIS A 1 124 ? -10.290 -13.081 -14.691 1.00 96.44 124 HIS A N 1
ATOM 991 C CA . HIS A 1 124 ? -9.514 -13.283 -13.456 1.00 96.44 124 HIS A CA 1
ATOM 992 C C . HIS A 1 124 ? -9.742 -12.216 -12.388 1.00 96.44 124 HIS A C 1
ATOM 994 O O . HIS A 1 124 ? -9.355 -12.435 -11.244 1.00 96.44 124 HIS A O 1
ATOM 1000 N N . ASP A 1 125 ? -10.385 -11.095 -12.717 1.00 96.50 125 ASP A N 1
ATOM 1001 C CA . ASP A 1 125 ? -10.857 -10.147 -11.698 1.00 96.50 125 ASP A CA 1
ATOM 1002 C C . ASP A 1 125 ? -11.961 -10.769 -10.817 1.00 96.50 125 ASP A C 1
ATOM 1004 O O . ASP A 1 125 ? -12.063 -10.443 -9.634 1.00 96.50 125 ASP A O 1
ATOM 1008 N N . ASP A 1 126 ? -12.702 -11.760 -11.335 1.00 95.12 126 ASP A N 1
ATOM 1009 C CA . ASP A 1 126 ? -13.725 -12.500 -10.580 1.00 95.12 126 ASP A CA 1
ATOM 1010 C C . ASP A 1 126 ? -13.163 -13.313 -9.398 1.00 95.12 126 ASP A C 1
ATOM 1012 O O . ASP A 1 126 ? -13.909 -13.713 -8.504 1.00 95.12 126 ASP A O 1
ATOM 1016 N N . LEU A 1 127 ? -11.842 -13.501 -9.314 1.00 96.81 127 LEU A N 1
ATOM 1017 C CA . LEU A 1 127 ? -11.194 -14.066 -8.127 1.00 96.81 127 LEU A CA 1
ATOM 1018 C C . LEU A 1 127 ? -11.523 -13.264 -6.851 1.00 96.81 127 LEU A C 1
ATOM 1020 O O . LEU A 1 127 ? -11.569 -13.827 -5.759 1.00 96.81 127 LEU A O 1
ATOM 1024 N N . PHE A 1 128 ? -11.767 -11.956 -6.977 1.00 97.75 128 PHE A N 1
ATOM 1025 C CA . PHE A 1 128 ? -11.981 -11.054 -5.843 1.00 97.75 128 PHE A CA 1
ATOM 1026 C C . PHE A 1 128 ? -13.448 -10.906 -5.416 1.00 97.75 128 PHE A C 1
ATOM 1028 O O . PHE A 1 128 ? -13.723 -10.194 -4.449 1.00 97.75 128 PHE A O 1
ATOM 1035 N N . GLN A 1 129 ? -14.393 -11.613 -6.049 1.00 97.12 129 GLN A N 1
ATOM 1036 C CA . GLN A 1 129 ? -15.816 -11.566 -5.670 1.00 97.12 129 GLN A CA 1
ATOM 1037 C C . GLN A 1 129 ? -16.068 -11.813 -4.160 1.00 97.12 129 GLN A C 1
ATOM 1039 O O . GLN A 1 129 ? -16.915 -11.105 -3.602 1.00 97.12 129 GLN A O 1
ATOM 1044 N N . PRO A 1 130 ? -15.334 -12.712 -3.455 1.00 97.50 130 PRO A N 1
ATOM 1045 C CA . PRO A 1 130 ? -15.503 -12.910 -2.011 1.00 97.50 130 PRO A CA 1
ATOM 1046 C C . PRO A 1 130 ? -15.229 -11.665 -1.153 1.00 97.50 130 PRO A C 1
ATOM 1048 O O . PRO A 1 130 ? -15.851 -11.506 -0.107 1.00 97.50 130 PRO A O 1
ATOM 1051 N N . ILE A 1 131 ? -14.338 -10.767 -1.592 1.00 97.44 131 ILE A N 1
ATOM 1052 C CA . ILE A 1 131 ? -14.015 -9.513 -0.883 1.00 97.44 131 ILE A CA 1
ATOM 1053 C C . ILE A 1 131 ? -14.713 -8.280 -1.485 1.00 97.44 131 ILE A C 1
ATOM 1055 O O . ILE A 1 131 ? -14.716 -7.212 -0.876 1.00 97.44 131 ILE A O 1
ATOM 1059 N N . ASP A 1 132 ? -15.318 -8.412 -2.670 1.00 96.81 132 ASP A N 1
ATOM 1060 C CA . ASP A 1 132 ? -16.047 -7.328 -3.339 1.00 96.81 132 ASP A CA 1
ATOM 1061 C C . ASP A 1 132 ? -17.543 -7.293 -2.997 1.00 96.81 132 ASP A C 1
ATOM 1063 O O . ASP A 1 132 ? -18.145 -6.212 -2.986 1.00 96.81 132 ASP A O 1
ATOM 1067 N N . ASN A 1 133 ? -18.147 -8.450 -2.702 1.00 95.19 133 ASN A N 1
ATOM 1068 C CA . ASN A 1 133 ? -19.596 -8.560 -2.501 1.00 95.19 133 ASN A CA 1
ATOM 1069 C C . ASN A 1 133 ? -20.029 -8.875 -1.070 1.00 95.19 133 ASN A C 1
ATOM 1071 O O . ASN A 1 133 ? -21.175 -8.570 -0.720 1.00 95.19 133 ASN A O 1
ATOM 1075 N N . PHE A 1 134 ? -19.147 -9.440 -0.250 1.00 95.94 134 PHE A N 1
ATOM 1076 C CA . PHE A 1 134 ? -19.467 -9.880 1.106 1.00 95.94 134 PHE A CA 1
ATOM 1077 C C . PHE A 1 134 ? -18.790 -8.996 2.150 1.00 95.94 134 PHE A C 1
ATOM 1079 O O . PHE A 1 134 ? -17.841 -8.267 1.854 1.00 95.94 134 PHE A O 1
ATOM 1086 N N . ASP A 1 135 ? -19.332 -9.025 3.364 1.00 95.94 135 ASP A N 1
ATOM 1087 C CA . ASP A 1 135 ? -18.704 -8.351 4.493 1.00 95.94 135 ASP A CA 1
ATOM 1088 C C . ASP A 1 135 ? -17.436 -9.102 4.914 1.00 95.94 135 ASP A C 1
ATOM 1090 O O . ASP A 1 135 ? -17.277 -10.289 4.625 1.00 95.94 135 ASP A O 1
ATOM 1094 N N . PHE A 1 136 ? -16.506 -8.384 5.537 1.00 97.19 136 PHE A N 1
ATOM 1095 C CA . PHE A 1 136 ? -15.239 -8.938 5.978 1.00 97.19 136 PHE A CA 1
ATOM 1096 C C . PHE A 1 136 ? -15.411 -9.698 7.293 1.00 97.19 136 PHE A C 1
ATOM 1098 O O . PHE A 1 136 ? -15.915 -9.151 8.278 1.00 97.19 136 PHE A O 1
ATOM 1105 N N . TYR A 1 137 ? -14.928 -10.935 7.314 1.00 97.12 137 TYR A N 1
ATOM 1106 C CA . TYR A 1 137 ? -14.871 -11.785 8.494 1.00 97.12 137 TYR A CA 1
ATOM 1107 C C . TYR A 1 137 ? -13.401 -12.084 8.822 1.00 97.12 137 TYR A C 1
ATOM 1109 O O . TYR A 1 137 ? -12.736 -12.749 8.031 1.00 97.12 137 TYR A O 1
ATOM 1117 N N . PRO A 1 138 ? -12.870 -11.630 9.976 1.00 96.69 138 PRO A N 1
ATOM 1118 C CA . PRO A 1 138 ? -11.458 -11.815 10.327 1.00 96.69 138 PRO A CA 1
ATOM 1119 C C . PRO A 1 138 ? -10.966 -13.268 10.311 1.00 96.69 138 PRO A C 1
ATOM 1121 O O . PRO A 1 138 ? -9.804 -13.506 9.998 1.00 96.69 138 PRO A O 1
ATOM 1124 N N . GLU A 1 139 ? -11.849 -14.223 10.612 1.00 96.56 139 GLU A N 1
ATOM 1125 C CA . GLU A 1 139 ? -11.552 -15.663 10.629 1.00 96.56 139 GLU A CA 1
ATOM 1126 C C . GLU A 1 139 ? -11.581 -16.310 9.229 1.00 96.56 139 GLU A C 1
ATOM 1128 O O . GLU A 1 139 ? -11.192 -17.466 9.063 1.00 96.56 139 GLU A O 1
ATOM 1133 N N . ASP A 1 140 ? -12.044 -15.593 8.199 1.00 97.75 140 ASP A N 1
ATOM 1134 C CA . ASP A 1 140 ? -12.129 -16.123 6.839 1.00 97.75 140 ASP A CA 1
ATOM 1135 C C . ASP A 1 140 ? -10.751 -16.091 6.158 1.00 97.75 140 ASP A C 1
ATOM 1137 O O . ASP A 1 140 ? -10.254 -15.065 5.679 1.00 97.75 140 ASP A O 1
ATOM 1141 N N . VAL A 1 141 ? -10.120 -17.264 6.100 1.00 97.44 141 VAL A N 1
ATOM 1142 C CA . VAL A 1 141 ? -8.802 -17.470 5.486 1.00 97.44 141 VAL A CA 1
ATOM 1143 C C . VAL A 1 141 ? -8.790 -17.080 4.002 1.00 97.44 141 VAL A C 1
ATOM 1145 O O . VAL A 1 141 ? -7.797 -16.528 3.523 1.00 97.44 141 VAL A O 1
ATOM 1148 N N . GLN A 1 142 ? -9.879 -17.319 3.262 1.00 97.75 142 GLN A N 1
ATOM 1149 C CA . GLN A 1 142 ? -9.954 -16.961 1.846 1.00 97.75 142 GLN A CA 1
ATOM 1150 C C . GLN A 1 142 ? -10.003 -15.442 1.671 1.00 97.75 142 GLN A C 1
ATOM 1152 O O . GLN A 1 142 ? -9.265 -14.905 0.843 1.00 97.75 142 GLN A O 1
ATOM 1157 N N . GLN A 1 143 ? -10.820 -14.734 2.453 1.00 98.12 143 GLN A N 1
ATOM 1158 C CA . GLN A 1 143 ? -10.868 -13.271 2.388 1.00 98.12 143 GLN A CA 1
ATOM 1159 C C . GLN A 1 143 ? -9.522 -12.642 2.761 1.00 98.12 143 GLN A C 1
ATOM 1161 O O . GLN A 1 143 ? -9.036 -11.780 2.027 1.00 98.12 143 GLN A O 1
ATOM 1166 N N . ASN A 1 144 ? -8.889 -13.099 3.847 1.00 98.44 144 ASN A N 1
ATOM 1167 C CA . ASN A 1 144 ? -7.565 -12.627 4.267 1.00 98.44 144 ASN A CA 1
ATOM 1168 C C . ASN A 1 144 ? -6.517 -12.796 3.153 1.00 98.44 144 ASN A C 1
ATOM 1170 O O . ASN A 1 144 ? -5.806 -11.849 2.797 1.00 98.44 144 ASN A O 1
ATOM 1174 N N . PHE A 1 145 ? -6.483 -13.977 2.529 1.00 98.62 145 PHE A N 1
ATOM 1175 C CA . PHE A 1 145 ? -5.630 -14.240 1.374 1.00 98.62 145 PHE A CA 1
ATOM 1176 C C . PHE A 1 145 ? -5.913 -13.284 0.210 1.00 98.62 145 PHE A C 1
ATOM 1178 O O . PHE A 1 145 ? -4.979 -12.700 -0.340 1.00 98.62 145 PHE A O 1
ATOM 1185 N N . LEU A 1 146 ? -7.182 -13.083 -0.155 1.00 98.62 146 LEU A N 1
ATOM 1186 C CA . LEU A 1 146 ? -7.568 -12.235 -1.285 1.00 98.62 146 LEU A CA 1
ATOM 1187 C C . LEU A 1 146 ? -7.251 -10.755 -1.047 1.00 98.62 146 LEU A C 1
ATOM 1189 O O . LEU A 1 146 ? -6.756 -10.093 -1.961 1.00 98.62 146 LEU A O 1
ATOM 1193 N N . PHE A 1 147 ? -7.465 -10.237 0.166 1.00 98.56 147 PHE A N 1
ATOM 1194 C CA . PHE A 1 147 ? -7.037 -8.885 0.544 1.00 98.56 147 PHE A CA 1
ATOM 1195 C C . PHE A 1 147 ? -5.519 -8.727 0.423 1.00 98.56 147 PHE A C 1
ATOM 1197 O O . PHE A 1 147 ? -5.036 -7.728 -0.118 1.00 98.56 147 PHE A O 1
ATOM 1204 N N . SER A 1 148 ? -4.761 -9.728 0.874 1.00 98.62 148 SER A N 1
ATOM 1205 C CA . SER A 1 148 ? -3.304 -9.731 0.761 1.00 98.62 148 SER A CA 1
ATOM 1206 C C . SER A 1 148 ? -2.839 -9.798 -0.700 1.00 98.62 148 SER A C 1
ATOM 1208 O O . SER A 1 148 ? -2.011 -8.992 -1.133 1.00 98.62 148 SER A O 1
ATOM 1210 N N . TYR A 1 149 ? -3.413 -10.703 -1.497 1.00 98.69 149 TYR A N 1
ATOM 1211 C CA . TYR A 1 149 ? -3.064 -10.881 -2.905 1.00 98.69 149 TYR A CA 1
ATOM 1212 C C . TYR A 1 149 ? -3.408 -9.645 -3.743 1.00 98.69 149 TYR A C 1
ATOM 1214 O O . TYR A 1 149 ? -2.585 -9.199 -4.543 1.00 98.69 149 TYR A O 1
ATOM 1222 N N . ARG A 1 150 ? -4.575 -9.018 -3.524 1.00 98.50 150 ARG A N 1
ATOM 1223 C CA . ARG A 1 150 ? -4.966 -7.798 -4.249 1.00 98.50 150 ARG A CA 1
ATOM 1224 C C . ARG A 1 150 ? -4.029 -6.629 -3.951 1.00 98.50 150 ARG A C 1
ATOM 1226 O O . ARG A 1 150 ? -3.602 -5.941 -4.880 1.00 98.50 150 ARG A O 1
ATOM 1233 N N . ALA A 1 151 ? -3.678 -6.439 -2.678 1.00 98.44 151 ALA A N 1
ATOM 1234 C CA . ALA A 1 151 ? -2.732 -5.418 -2.236 1.00 98.44 151 ALA A CA 1
ATOM 1235 C C . ALA A 1 151 ? -1.330 -5.638 -2.836 1.00 98.44 151 ALA A C 1
ATOM 1237 O O . ALA A 1 151 ? -0.697 -4.692 -3.315 1.00 98.44 151 ALA A O 1
ATOM 1238 N N . PHE A 1 152 ? -0.870 -6.893 -2.873 1.00 98.62 152 PHE A N 1
ATOM 1239 C CA . PHE A 1 152 ? 0.374 -7.283 -3.535 1.00 98.62 152 PHE A CA 1
ATOM 1240 C C . PHE A 1 152 ? 0.344 -6.989 -5.040 1.00 98.62 152 PHE A C 1
ATOM 1242 O O . PHE A 1 152 ? 1.250 -6.334 -5.554 1.00 98.62 152 PHE A O 1
ATOM 1249 N N . CYS A 1 153 ? -0.695 -7.429 -5.753 1.00 98.44 153 CYS A N 1
ATOM 1250 C CA . CYS A 1 153 ? -0.820 -7.229 -7.196 1.00 98.44 153 CYS A CA 1
ATOM 1251 C C . CYS A 1 153 ? -0.863 -5.749 -7.576 1.00 98.44 153 CYS A C 1
ATOM 1253 O O . CYS A 1 153 ? -0.261 -5.359 -8.578 1.00 98.44 153 CYS A O 1
ATOM 1255 N N . PHE A 1 154 ? -1.533 -4.924 -6.767 1.00 97.81 154 PHE A N 1
ATOM 1256 C CA . PHE A 1 154 ? -1.521 -3.478 -6.942 1.00 97.81 154 PHE A CA 1
ATOM 1257 C C . PHE A 1 154 ? -0.096 -2.920 -6.830 1.00 97.81 154 PHE A C 1
ATOM 1259 O O . PHE A 1 154 ? 0.360 -2.243 -7.748 1.00 97.81 154 PHE A O 1
ATOM 1266 N N . GLU A 1 155 ? 0.648 -3.241 -5.769 1.00 97.06 155 GLU A N 1
ATOM 1267 C CA . GLU A 1 155 ? 2.012 -2.720 -5.588 1.00 97.06 155 GLU A CA 1
ATOM 1268 C C . GLU A 1 155 ? 2.992 -3.250 -6.649 1.00 97.06 155 GLU A C 1
ATOM 1270 O O . GLU A 1 155 ? 3.800 -2.487 -7.183 1.00 97.06 155 GLU A O 1
ATOM 1275 N N . TYR A 1 156 ? 2.863 -4.522 -7.036 1.00 98.00 156 TYR A N 1
ATOM 1276 C CA . TYR A 1 156 ? 3.614 -5.135 -8.133 1.00 98.00 156 TYR A CA 1
ATOM 1277 C C . TYR A 1 156 ? 3.396 -4.390 -9.455 1.00 98.00 156 TYR A C 1
ATOM 1279 O O . TYR A 1 156 ? 4.355 -4.048 -10.152 1.00 98.00 156 TYR A O 1
ATOM 1287 N N . HIS A 1 157 ? 2.136 -4.088 -9.783 1.00 97.19 157 HIS A N 1
ATOM 1288 C CA . HIS A 1 157 ? 1.777 -3.331 -10.980 1.00 97.19 157 HIS A CA 1
ATOM 1289 C C . HIS A 1 157 ? 2.290 -1.889 -10.917 1.00 97.19 157 HIS A C 1
ATOM 1291 O O . HIS A 1 157 ? 2.905 -1.412 -11.872 1.00 97.19 157 HIS A O 1
ATOM 1297 N N . GLN A 1 158 ? 2.144 -1.214 -9.772 1.00 94.44 158 GLN A N 1
ATOM 1298 C CA . GLN A 1 158 ? 2.669 0.138 -9.591 1.00 94.44 158 GLN A CA 1
ATOM 1299 C C . GLN A 1 158 ? 4.198 0.204 -9.731 1.00 94.44 158 GLN A C 1
ATOM 1301 O O . GLN A 1 158 ? 4.728 1.220 -10.206 1.00 94.44 158 GLN A O 1
ATOM 1306 N N . LEU A 1 159 ? 4.914 -0.854 -9.336 1.00 95.12 159 LEU A N 1
ATOM 1307 C CA . LEU A 1 159 ? 6.353 -0.960 -9.541 1.00 95.12 159 LEU A CA 1
ATOM 1308 C C . LEU A 1 159 ? 6.703 -1.117 -11.026 1.00 95.12 159 LEU A C 1
ATOM 1310 O O . LEU A 1 159 ? 7.606 -0.427 -11.498 1.00 95.12 159 LEU A O 1
ATOM 1314 N N . ASP A 1 160 ? 5.967 -1.939 -11.778 1.00 95.50 160 ASP A N 1
ATOM 1315 C CA . ASP A 1 160 ? 6.156 -2.067 -13.230 1.00 95.50 160 ASP A CA 1
ATOM 1316 C C . ASP A 1 160 ? 5.959 -0.739 -13.957 1.00 95.50 160 ASP A C 1
ATOM 1318 O O . ASP A 1 160 ? 6.792 -0.344 -14.779 1.00 95.50 160 ASP A O 1
ATOM 1322 N N . GLU A 1 161 ? 4.898 -0.006 -13.615 1.00 94.31 161 GLU A N 1
ATOM 1323 C CA . GLU A 1 161 ? 4.664 1.327 -14.163 1.00 94.31 161 GLU A CA 1
ATOM 1324 C C . GLU A 1 161 ? 5.804 2.298 -13.809 1.00 94.31 161 GLU A C 1
ATOM 1326 O O . GLU A 1 161 ? 6.244 3.088 -14.647 1.00 94.31 161 GLU A O 1
ATOM 1331 N N . SER A 1 162 ? 6.320 2.226 -12.577 1.00 91.94 162 SER A N 1
ATOM 1332 C CA . SER A 1 162 ? 7.435 3.065 -12.119 1.00 91.94 162 SER A CA 1
ATOM 1333 C C . SER A 1 162 ? 8.738 2.738 -12.848 1.00 91.94 162 SER A C 1
ATOM 1335 O O . SER A 1 162 ? 9.467 3.655 -13.233 1.00 91.94 162 SER A O 1
ATOM 1337 N N . ILE A 1 163 ? 9.029 1.456 -13.084 1.00 92.81 163 ILE A N 1
ATOM 1338 C CA . ILE A 1 163 ? 10.180 1.020 -13.882 1.00 92.81 163 ILE A CA 1
ATOM 1339 C C . ILE A 1 163 ? 10.032 1.536 -15.312 1.00 92.81 163 ILE A C 1
ATOM 1341 O O . ILE A 1 163 ? 10.952 2.173 -15.818 1.00 92.81 163 ILE A O 1
ATOM 1345 N N . LYS A 1 164 ? 8.866 1.348 -15.942 1.00 90.88 164 LYS A N 1
ATOM 1346 C CA . LYS A 1 164 ? 8.601 1.823 -17.308 1.00 90.88 164 LYS A CA 1
ATOM 1347 C C . LYS A 1 164 ? 8.767 3.341 -17.437 1.00 90.88 164 LYS A C 1
ATOM 1349 O O . LYS A 1 164 ? 9.429 3.804 -18.365 1.00 90.88 164 LYS A O 1
ATOM 1354 N N . ALA A 1 165 ? 8.223 4.114 -16.495 1.00 88.06 165 ALA A N 1
ATOM 1355 C CA . ALA A 1 165 ? 8.357 5.571 -16.483 1.00 88.06 165 ALA A CA 1
ATOM 1356 C C . ALA A 1 165 ? 9.824 6.013 -16.353 1.00 88.06 165 ALA A C 1
ATOM 1358 O O . ALA A 1 165 ? 10.281 6.861 -17.117 1.00 88.06 165 ALA A O 1
ATOM 1359 N N . ASN A 1 166 ? 10.585 5.405 -15.438 1.00 86.50 166 ASN A N 1
ATOM 1360 C CA . ASN A 1 166 ? 12.005 5.721 -15.267 1.00 86.50 166 ASN A CA 1
ATOM 1361 C C . ASN A 1 166 ? 12.855 5.272 -16.465 1.00 86.50 166 ASN A C 1
ATOM 1363 O O . ASN A 1 166 ? 13.812 5.951 -16.814 1.00 86.50 166 ASN A O 1
ATOM 1367 N N . GLN A 1 167 ? 12.509 4.170 -17.134 1.00 86.38 167 GLN A N 1
ATOM 1368 C CA . GLN A 1 167 ? 13.183 3.744 -18.365 1.00 86.38 167 GLN A CA 1
ATOM 1369 C C . GLN A 1 167 ? 12.963 4.732 -19.505 1.00 86.38 167 GLN A C 1
ATOM 1371 O O . GLN A 1 167 ? 13.909 5.057 -20.220 1.00 86.38 167 GLN A O 1
ATOM 1376 N N . LYS A 1 168 ? 11.738 5.248 -19.645 1.00 82.56 168 LYS A N 1
ATOM 1377 C CA . LYS A 1 168 ? 11.433 6.305 -20.610 1.00 82.56 168 LYS A CA 1
ATOM 1378 C C . LYS A 1 168 ? 12.206 7.586 -20.282 1.00 82.56 168 LYS A C 1
ATOM 1380 O O . LYS A 1 168 ? 12.871 8.135 -21.151 1.00 82.56 168 LYS A O 1
ATOM 1385 N N . LEU A 1 169 ? 12.215 7.996 -19.011 1.00 80.12 169 LEU A N 1
ATOM 1386 C CA . LEU A 1 169 ? 12.984 9.155 -18.552 1.00 80.12 169 LEU A CA 1
ATOM 1387 C C . LEU A 1 169 ? 14.488 9.000 -18.816 1.00 80.12 169 LEU A C 1
ATOM 1389 O O . LEU A 1 169 ? 15.137 9.943 -19.264 1.00 80.12 169 LEU A O 1
ATOM 1393 N N . PHE A 1 170 ? 15.029 7.800 -18.590 1.00 80.31 170 PHE A N 1
ATOM 1394 C CA . PHE A 1 170 ? 16.411 7.462 -18.915 1.00 80.31 170 PHE A CA 1
ATOM 1395 C C . PHE A 1 170 ? 16.688 7.584 -20.414 1.00 80.31 170 PHE A C 1
ATOM 1397 O O . PHE A 1 170 ? 17.745 8.046 -20.802 1.00 80.31 170 PHE A O 1
ATOM 1404 N N . LEU A 1 171 ? 15.755 7.185 -21.275 1.00 76.44 171 LEU A N 1
ATOM 1405 C CA . LEU A 1 171 ? 15.935 7.267 -22.724 1.00 76.44 171 LEU A CA 1
ATOM 1406 C C . LEU A 1 171 ? 15.830 8.688 -23.285 1.00 76.44 171 LEU A C 1
ATOM 1408 O O . LEU A 1 171 ? 16.346 8.937 -24.368 1.00 76.44 171 LEU A O 1
ATOM 1412 N N . GLU A 1 172 ? 15.170 9.609 -22.588 1.00 72.75 172 GLU A N 1
ATOM 1413 C CA . GLU A 1 172 ? 14.819 10.921 -23.147 1.00 72.75 172 GLU A CA 1
ATOM 1414 C C . GLU A 1 172 ? 15.623 12.089 -22.562 1.00 72.75 172 GLU A C 1
ATOM 1416 O O . GLU A 1 172 ? 15.549 13.202 -23.084 1.00 72.75 172 GLU A O 1
ATOM 1421 N N . SER A 1 173 ? 16.407 11.874 -21.497 1.00 69.00 173 SER A N 1
ATOM 1422 C CA . SER A 1 173 ? 17.191 12.951 -20.883 1.00 69.00 173 SER A CA 1
ATOM 1423 C C . SER A 1 173 ? 18.508 12.479 -20.267 1.00 69.00 173 SER A C 1
ATOM 1425 O O . SER A 1 173 ? 18.556 11.963 -19.150 1.00 69.00 173 SER A O 1
ATOM 1427 N N . LYS A 1 174 ? 19.626 12.795 -20.940 1.00 67.00 174 LYS A N 1
ATOM 1428 C CA . LYS A 1 174 ? 20.983 12.552 -20.412 1.00 67.00 174 LYS A CA 1
ATOM 1429 C C . LYS A 1 174 ? 21.266 13.262 -19.087 1.00 67.00 174 LYS A C 1
ATOM 1431 O O . LYS A 1 174 ? 22.039 12.747 -18.284 1.00 67.00 174 LYS A O 1
ATOM 1436 N N . ARG A 1 175 ? 20.620 14.408 -18.828 1.00 67.88 175 ARG A N 1
ATOM 1437 C CA . ARG A 1 175 ? 20.824 15.214 -17.607 1.00 67.88 175 ARG A CA 1
ATOM 1438 C C . ARG A 1 175 ? 20.441 14.468 -16.331 1.00 67.88 175 ARG A C 1
ATOM 1440 O O . ARG A 1 175 ? 21.035 14.704 -15.287 1.00 67.88 175 ARG A O 1
ATOM 1447 N N . VAL A 1 176 ? 19.483 13.548 -16.423 1.00 68.88 176 VAL A N 1
ATOM 1448 C CA . VAL A 1 176 ? 18.984 12.786 -15.271 1.00 68.88 176 VAL A CA 1
ATOM 1449 C C . VAL A 1 176 ? 19.509 11.349 -15.233 1.00 68.88 176 VAL A C 1
ATOM 1451 O O . VAL A 1 176 ? 19.164 10.617 -14.308 1.00 68.88 176 VAL A O 1
ATOM 1454 N N . HIS A 1 177 ? 20.362 10.933 -16.182 1.00 73.25 177 HIS A N 1
ATOM 1455 C CA . HIS A 1 177 ? 20.832 9.546 -16.310 1.00 73.25 177 HIS A CA 1
ATOM 1456 C C . HIS A 1 177 ? 21.408 8.972 -15.017 1.00 73.25 177 HIS A C 1
ATOM 1458 O O . HIS A 1 177 ? 21.055 7.853 -14.660 1.00 73.25 177 HIS A O 1
ATOM 1464 N N . GLU A 1 178 ? 22.288 9.696 -14.318 1.00 72.19 178 GLU A N 1
ATOM 1465 C CA . GLU A 1 178 ? 22.918 9.164 -13.103 1.00 72.19 178 GLU A CA 1
ATOM 1466 C C . GLU A 1 178 ? 21.872 8.901 -12.010 1.00 72.19 178 GLU A C 1
ATOM 1468 O O . GLU A 1 178 ? 21.773 7.788 -11.489 1.00 72.19 178 GLU A O 1
ATOM 1473 N N . LYS A 1 179 ? 21.019 9.895 -11.734 1.00 73.75 179 LYS A N 1
ATOM 1474 C CA . LYS A 1 179 ? 19.940 9.796 -10.741 1.00 73.75 179 LYS A CA 1
ATOM 1475 C C . LYS A 1 179 ? 18.927 8.706 -11.101 1.00 73.75 179 LYS A C 1
ATOM 1477 O O . LYS A 1 179 ? 18.525 7.909 -10.249 1.00 73.75 179 LYS A O 1
ATOM 1482 N N . VAL A 1 180 ? 18.519 8.652 -12.366 1.00 81.81 180 VAL A N 1
ATOM 1483 C CA . VAL A 1 180 ? 17.552 7.670 -12.869 1.00 81.81 180 VAL A CA 1
ATOM 1484 C C . VAL A 1 180 ? 18.153 6.272 -12.899 1.00 81.81 180 VAL A C 1
ATOM 1486 O O . VAL A 1 180 ? 17.454 5.315 -12.594 1.00 81.81 180 VAL A O 1
ATOM 1489 N N . SER A 1 181 ? 19.446 6.127 -13.182 1.00 80.12 181 SER A N 1
ATOM 1490 C CA . SER A 1 181 ? 20.115 4.829 -13.139 1.00 80.12 181 SER A CA 1
ATOM 1491 C C . SER A 1 181 ? 20.146 4.240 -11.735 1.00 80.12 181 SER A C 1
ATOM 1493 O O . SER A 1 181 ? 19.841 3.059 -11.571 1.00 80.12 181 SER A O 1
ATOM 1495 N N . GLY A 1 182 ? 20.511 5.039 -10.725 1.00 84.81 182 GLY A N 1
ATOM 1496 C CA . GLY A 1 182 ? 20.463 4.596 -9.330 1.00 84.81 182 GLY A CA 1
ATOM 1497 C C . GLY A 1 182 ? 19.047 4.167 -8.941 1.00 84.81 182 GLY A C 1
ATOM 1498 O O . GLY A 1 182 ? 18.844 3.070 -8.424 1.00 84.81 182 GLY A O 1
ATOM 1499 N N . THR A 1 183 ? 18.055 4.978 -9.322 1.00 87.38 183 THR A N 1
ATOM 1500 C CA . THR A 1 183 ? 16.631 4.677 -9.109 1.00 87.38 183 THR A CA 1
ATOM 1501 C C . THR A 1 183 ? 16.215 3.370 -9.794 1.00 87.38 183 THR A C 1
ATOM 1503 O O . THR A 1 183 ? 15.615 2.510 -9.159 1.00 87.38 183 THR A O 1
ATOM 1506 N N . LEU A 1 184 ? 16.560 3.168 -11.069 1.00 89.06 184 LEU A N 1
ATOM 1507 C CA . LEU A 1 184 ? 16.246 1.944 -11.812 1.00 89.06 184 LEU A CA 1
ATOM 1508 C C . LEU A 1 184 ? 16.908 0.711 -11.198 1.00 89.06 184 LEU A C 1
ATOM 1510 O O . LEU A 1 184 ? 16.287 -0.348 -11.174 1.00 89.06 184 LEU A O 1
ATOM 1514 N N . SER A 1 185 ? 18.136 0.831 -10.693 1.00 89.94 185 SER A N 1
ATOM 1515 C CA . SER A 1 185 ? 18.807 -0.259 -9.979 1.00 89.94 185 SER A CA 1
ATOM 1516 C C . SER A 1 185 ? 17.993 -0.697 -8.755 1.00 89.94 185 SER A C 1
ATOM 1518 O O . SER A 1 185 ? 17.631 -1.867 -8.644 1.00 89.94 185 SER A O 1
ATOM 1520 N N . MET A 1 186 ? 17.602 0.257 -7.900 1.00 91.12 186 MET A N 1
ATOM 1521 C CA . MET A 1 186 ? 16.787 -0.014 -6.707 1.00 91.12 186 MET A CA 1
ATOM 1522 C C . MET A 1 186 ? 15.411 -0.595 -7.056 1.00 91.12 186 MET A C 1
ATOM 1524 O O . MET A 1 186 ? 14.983 -1.574 -6.452 1.00 91.12 186 MET A O 1
ATOM 1528 N N . LEU A 1 187 ? 14.727 -0.041 -8.065 1.00 93.06 187 LEU A N 1
ATOM 1529 C CA . LEU A 1 187 ? 13.423 -0.551 -8.503 1.00 93.06 187 LEU A CA 1
ATOM 1530 C C . LEU A 1 187 ? 13.522 -1.985 -9.046 1.00 93.06 187 LEU A C 1
ATOM 1532 O O . LEU A 1 187 ? 12.623 -2.786 -8.810 1.00 93.06 187 LEU A O 1
ATOM 1536 N N . ASN A 1 188 ? 14.605 -2.333 -9.750 1.00 93.69 188 ASN A N 1
ATOM 1537 C CA . ASN A 1 188 ? 14.817 -3.701 -10.228 1.00 93.69 188 ASN A CA 1
ATOM 1538 C C . ASN A 1 188 ? 15.143 -4.674 -9.083 1.00 93.69 188 ASN A C 1
ATOM 1540 O O . ASN A 1 188 ? 14.639 -5.795 -9.109 1.00 93.69 188 ASN A O 1
ATOM 1544 N N . LYS A 1 189 ? 15.905 -4.258 -8.058 1.00 94.25 189 LYS A N 1
ATOM 1545 C CA . LYS A 1 189 ? 16.064 -5.059 -6.828 1.00 94.25 189 LYS A CA 1
ATOM 1546 C C . LYS A 1 189 ? 14.708 -5.332 -6.172 1.00 94.25 189 LYS A C 1
ATOM 1548 O O . LYS A 1 189 ? 14.348 -6.482 -5.940 1.00 94.25 189 LYS A O 1
ATOM 1553 N N . GLN A 1 190 ? 13.897 -4.286 -5.994 1.00 95.12 190 GLN A N 1
ATOM 1554 C CA . GLN A 1 190 ? 12.551 -4.420 -5.430 1.00 95.12 190 GLN A CA 1
ATOM 1555 C C . GLN A 1 190 ? 11.666 -5.340 -6.287 1.00 95.12 190 GLN A C 1
ATOM 1557 O O . GLN A 1 190 ? 10.869 -6.117 -5.762 1.00 95.12 190 GLN A O 1
ATOM 1562 N N . LYS A 1 191 ? 11.828 -5.293 -7.614 1.00 96.31 191 LYS A N 1
ATOM 1563 C CA . LYS A 1 191 ? 11.097 -6.156 -8.543 1.00 96.31 191 LYS A CA 1
ATOM 1564 C C . LYS A 1 191 ? 11.465 -7.622 -8.366 1.00 96.31 191 LYS A C 1
ATOM 1566 O O . LYS A 1 191 ? 10.567 -8.459 -8.355 1.00 96.31 191 LYS A O 1
ATOM 1571 N N . ASN A 1 192 ? 12.750 -7.928 -8.204 1.00 96.25 192 ASN A N 1
ATOM 1572 C CA . ASN A 1 192 ? 13.204 -9.287 -7.923 1.00 96.25 192 ASN A CA 1
ATOM 1573 C C . ASN A 1 192 ? 12.588 -9.800 -6.622 1.00 96.25 192 ASN A C 1
ATOM 1575 O O . ASN A 1 192 ? 12.007 -10.884 -6.621 1.00 96.25 192 ASN A O 1
ATOM 1579 N N . LYS A 1 193 ? 12.589 -8.974 -5.569 1.00 95.81 193 LYS A N 1
ATOM 1580 C CA . LYS A 1 193 ? 11.962 -9.338 -4.298 1.00 95.81 193 LYS A CA 1
ATOM 1581 C C . LYS A 1 193 ? 10.468 -9.622 -4.438 1.00 95.81 193 LYS A C 1
ATOM 1583 O O . LYS A 1 193 ? 9.965 -10.636 -3.962 1.00 95.81 193 LYS A O 1
ATOM 1588 N N . LEU A 1 194 ? 9.743 -8.769 -5.158 1.00 97.31 194 LEU A N 1
ATOM 1589 C CA . LEU A 1 194 ? 8.323 -8.987 -5.428 1.00 97.31 194 LEU A CA 1
ATOM 1590 C C . LEU A 1 194 ? 8.056 -10.218 -6.310 1.00 97.31 194 LEU A C 1
ATOM 1592 O O . LEU A 1 194 ? 7.012 -10.842 -6.144 1.00 97.31 194 LEU A O 1
ATOM 1596 N N . ASN A 1 195 ? 8.969 -10.607 -7.206 1.00 97.94 195 ASN A N 1
ATOM 1597 C CA . ASN A 1 195 ? 8.838 -11.849 -7.979 1.00 97.94 195 ASN A CA 1
ATOM 1598 C C . ASN A 1 195 ? 8.909 -13.095 -7.076 1.00 97.94 195 ASN A C 1
ATOM 1600 O O . ASN A 1 195 ? 8.191 -14.064 -7.324 1.00 97.94 195 ASN A O 1
ATOM 1604 N N . GLU A 1 196 ? 9.712 -13.077 -6.006 1.00 97.19 196 GLU A N 1
ATOM 1605 C CA . GLU A 1 196 ? 9.739 -14.167 -5.014 1.00 97.19 196 GLU A CA 1
ATOM 1606 C C . GLU A 1 196 ? 8.364 -14.351 -4.361 1.00 97.19 196 GLU A C 1
ATOM 1608 O O . GLU A 1 196 ? 7.840 -15.467 -4.303 1.00 97.19 196 GLU A O 1
ATOM 1613 N N . TYR A 1 197 ? 7.743 -13.252 -3.923 1.00 98.00 197 TYR A N 1
ATOM 1614 C CA . TYR A 1 197 ? 6.394 -13.272 -3.353 1.00 98.00 197 TYR A CA 1
ATOM 1615 C C . TYR A 1 197 ? 5.321 -13.613 -4.394 1.00 98.00 197 TYR A C 1
ATOM 1617 O O . TYR A 1 197 ? 4.392 -14.357 -4.079 1.00 98.00 197 TYR A O 1
ATOM 1625 N N . GLN A 1 198 ? 5.471 -13.158 -5.644 1.00 98.25 198 GLN A N 1
ATOM 1626 C CA . GLN A 1 198 ? 4.576 -13.531 -6.743 1.00 98.25 198 GLN A CA 1
ATOM 1627 C C . GLN A 1 198 ? 4.523 -15.048 -6.909 1.00 98.25 198 GLN A C 1
ATOM 1629 O O . GLN A 1 198 ? 3.444 -15.625 -7.003 1.00 98.25 198 GLN A O 1
ATOM 1634 N N . ASN A 1 199 ? 5.684 -15.706 -6.899 1.00 97.56 199 ASN A N 1
ATOM 1635 C CA . ASN A 1 199 ? 5.769 -17.155 -7.038 1.00 97.56 199 ASN A CA 1
ATOM 1636 C C . ASN A 1 199 ? 5.067 -17.890 -5.888 1.00 97.56 199 ASN A C 1
ATOM 1638 O O . ASN A 1 199 ? 4.452 -18.930 -6.124 1.00 97.56 199 ASN A O 1
ATOM 1642 N N . LYS A 1 200 ? 5.123 -17.356 -4.660 1.00 97.69 200 LYS A N 1
ATOM 1643 C CA . LYS A 1 200 ? 4.400 -17.915 -3.506 1.00 97.69 200 LYS A CA 1
ATOM 1644 C C . LYS A 1 200 ? 2.885 -17.777 -3.682 1.00 97.69 200 LYS A C 1
ATOM 1646 O O . LYS A 1 200 ? 2.189 -18.787 -3.638 1.00 97.69 200 LYS A O 1
ATOM 1651 N N . TYR A 1 201 ? 2.388 -16.576 -3.995 1.00 98.38 201 TYR A N 1
ATOM 1652 C CA . TYR A 1 201 ? 0.963 -16.367 -4.286 1.00 98.38 201 TYR A CA 1
ATOM 1653 C C . TYR A 1 201 ? 0.467 -17.249 -5.432 1.00 98.38 201 TYR A C 1
ATOM 1655 O O . TYR A 1 201 ? -0.574 -17.886 -5.314 1.00 98.38 201 TYR A O 1
ATOM 1663 N N . ASN A 1 202 ? 1.232 -17.339 -6.520 1.00 97.75 202 ASN A N 1
ATOM 1664 C CA . ASN A 1 202 ? 0.871 -18.147 -7.680 1.00 97.75 202 ASN A CA 1
ATOM 1665 C C . ASN A 1 202 ? 0.661 -19.620 -7.309 1.00 97.75 202 ASN A C 1
ATOM 1667 O O . ASN A 1 202 ? -0.310 -20.224 -7.757 1.00 97.75 202 ASN A O 1
ATOM 1671 N N . LYS A 1 203 ? 1.528 -20.190 -6.459 1.00 97.25 203 LYS A N 1
ATOM 1672 C CA . LYS A 1 203 ? 1.363 -21.563 -5.954 1.00 97.25 203 LYS A CA 1
ATOM 1673 C C . LYS A 1 203 ? 0.075 -21.721 -5.146 1.00 97.25 203 LYS A C 1
ATOM 1675 O O . LYS A 1 203 ? -0.627 -22.708 -5.331 1.00 97.25 203 LYS A O 1
ATOM 1680 N N . MET A 1 204 ? -0.244 -20.754 -4.287 1.00 97.31 204 MET A N 1
ATOM 1681 C CA . MET A 1 204 ? -1.459 -20.777 -3.462 1.00 97.31 204 MET A CA 1
ATOM 1682 C C . MET A 1 204 ? -2.731 -20.716 -4.312 1.00 97.31 204 MET A C 1
ATOM 1684 O O . MET A 1 204 ? -3.660 -21.476 -4.060 1.00 97.31 204 MET A O 1
ATOM 1688 N N . ILE A 1 205 ? -2.736 -19.891 -5.366 1.00 97.31 205 ILE A N 1
ATOM 1689 C CA . ILE A 1 205 ? -3.852 -19.783 -6.321 1.00 97.31 205 ILE A CA 1
ATOM 1690 C C . ILE A 1 205 ? -4.029 -21.079 -7.110 1.00 97.31 205 ILE A C 1
ATOM 1692 O O . ILE A 1 205 ? -5.137 -21.595 -7.194 1.00 97.31 205 ILE A O 1
ATOM 1696 N N . ILE A 1 206 ? -2.944 -21.622 -7.677 1.00 96.38 206 ILE A N 1
ATOM 1697 C CA . ILE A 1 206 ? -3.000 -22.856 -8.478 1.00 96.38 206 ILE A CA 1
ATOM 1698 C C . ILE A 1 206 ? -3.496 -24.033 -7.630 1.00 96.38 206 ILE A C 1
ATOM 1700 O O . ILE A 1 206 ? -4.304 -24.829 -8.098 1.00 96.38 206 ILE A O 1
ATOM 1704 N N . ASN A 1 207 ? -3.026 -24.131 -6.386 1.00 96.12 207 ASN A N 1
ATOM 1705 C CA . ASN A 1 207 ? -3.362 -25.236 -5.492 1.00 96.12 207 ASN A CA 1
ATOM 1706 C C . ASN A 1 207 ? -4.664 -25.011 -4.710 1.00 96.12 207 ASN A C 1
ATOM 1708 O O . ASN A 1 207 ? -5.057 -25.893 -3.949 1.00 96.12 207 ASN A O 1
ATOM 1712 N N . ASN A 1 208 ? -5.297 -23.839 -4.849 1.00 94.69 208 ASN A N 1
ATOM 1713 C CA . ASN A 1 208 ? -6.437 -23.401 -4.042 1.00 94.69 208 ASN A CA 1
ATOM 1714 C C . ASN A 1 208 ? -6.216 -23.622 -2.528 1.00 94.69 208 ASN A C 1
ATOM 1716 O O . ASN A 1 208 ? -7.099 -24.094 -1.813 1.00 94.69 208 ASN A O 1
ATOM 1720 N N . ASN A 1 209 ? -5.001 -23.330 -2.050 1.00 95.19 209 ASN A N 1
ATOM 1721 C CA . ASN A 1 209 ? -4.618 -23.473 -0.648 1.00 95.19 209 ASN A CA 1
ATOM 1722 C C . ASN A 1 209 ? -4.068 -22.148 -0.121 1.00 95.19 209 ASN A C 1
ATOM 1724 O O . ASN A 1 209 ? -3.009 -21.684 -0.545 1.00 95.19 209 ASN A O 1
ATOM 1728 N N . HIS A 1 210 ? -4.794 -21.567 0.831 1.00 95.56 210 HIS A N 1
ATOM 1729 C CA . HIS A 1 210 ? -4.553 -20.228 1.353 1.00 95.56 210 HIS A CA 1
ATOM 1730 C C . HIS A 1 210 ? -3.878 -20.201 2.737 1.00 95.56 210 HIS A C 1
ATOM 1732 O O . HIS A 1 210 ? -3.667 -19.124 3.287 1.00 95.56 210 HIS A O 1
ATOM 1738 N N . SER A 1 211 ? -3.501 -21.359 3.292 1.00 91.88 211 SER A N 1
ATOM 1739 C CA . SER A 1 211 ? -3.070 -21.490 4.694 1.00 91.88 211 SER A CA 1
ATOM 1740 C C . SER A 1 211 ? -1.703 -20.881 5.028 1.00 91.88 211 SER A C 1
ATOM 1742 O O . SER A 1 211 ? -1.366 -20.767 6.200 1.00 91.88 211 SER A O 1
ATOM 1744 N N . ASP A 1 212 ? -0.888 -20.532 4.028 1.00 95.94 212 ASP A N 1
ATOM 1745 C CA . ASP A 1 212 ? 0.456 -19.963 4.242 1.00 95.94 212 ASP A CA 1
ATOM 1746 C C . ASP A 1 212 ? 0.430 -18.454 4.558 1.00 95.94 212 ASP A C 1
ATOM 1748 O O . ASP A 1 212 ? 1.457 -17.873 4.914 1.00 95.94 212 ASP A O 1
ATOM 1752 N N . ILE A 1 213 ? -0.738 -17.809 4.433 1.00 97.88 213 ILE A N 1
ATOM 1753 C CA . ILE A 1 213 ? -0.953 -16.426 4.862 1.00 97.88 213 ILE A CA 1
ATOM 1754 C C . ILE A 1 213 ? -1.431 -16.415 6.314 1.00 97.88 213 ILE A C 1
ATOM 1756 O O . ILE A 1 213 ? -2.464 -16.991 6.647 1.00 97.88 213 ILE A O 1
ATOM 1760 N N . ILE A 1 214 ? -0.700 -15.692 7.157 1.00 98.31 214 ILE A N 1
ATOM 1761 C CA . ILE A 1 214 ? -1.097 -15.354 8.521 1.00 98.31 214 ILE A CA 1
ATOM 1762 C C . ILE A 1 214 ? -1.741 -13.970 8.494 1.00 98.31 214 ILE A C 1
ATOM 1764 O O . ILE A 1 214 ? -1.220 -13.061 7.844 1.00 98.31 214 ILE A O 1
ATOM 1768 N N . SER A 1 215 ? -2.858 -13.813 9.206 1.00 98.06 215 SER A N 1
ATOM 1769 C CA . SER A 1 215 ? -3.591 -12.552 9.324 1.00 98.06 215 SER A CA 1
ATOM 1770 C C . SER A 1 215 ? -3.756 -12.143 10.784 1.00 98.06 215 SER A C 1
ATOM 1772 O O . SER A 1 215 ? -4.025 -12.976 11.650 1.00 98.06 215 SER A O 1
ATOM 1774 N N . LYS A 1 216 ? -3.638 -10.841 11.054 1.00 98.38 216 LYS A N 1
ATOM 1775 C CA . LYS A 1 216 ? -4.106 -10.215 12.293 1.00 98.38 216 LYS A CA 1
ATOM 1776 C C . LYS A 1 216 ? -4.949 -8.997 11.937 1.00 98.38 216 LYS A C 1
ATOM 1778 O O . LYS A 1 216 ? -4.485 -8.075 11.264 1.00 98.38 216 LYS A O 1
ATOM 1783 N N . SER A 1 217 ? -6.179 -8.991 12.438 1.00 98.06 217 SER A N 1
ATOM 1784 C CA . SER A 1 217 ? -7.123 -7.890 12.273 1.00 98.06 217 SER A CA 1
ATOM 1785 C C . SER A 1 217 ? -7.293 -7.117 13.577 1.00 98.06 217 SER A C 1
ATOM 1787 O O . SER A 1 217 ? -7.503 -7.709 14.633 1.00 98.06 217 SER A O 1
ATOM 1789 N N . PHE A 1 218 ? -7.261 -5.792 13.484 1.00 97.88 218 PHE A N 1
ATOM 1790 C CA . PHE A 1 218 ? -7.639 -4.870 14.549 1.00 97.88 218 PHE A CA 1
ATOM 1791 C C . PHE A 1 218 ? -8.918 -4.156 14.137 1.00 97.88 218 PHE A C 1
ATOM 1793 O O . PHE A 1 218 ? -9.029 -3.648 13.017 1.00 97.88 218 PHE A O 1
ATOM 1800 N N . ILE A 1 219 ? -9.895 -4.146 15.038 1.00 97.56 219 ILE A N 1
ATOM 1801 C CA . ILE A 1 219 ? -11.226 -3.613 14.770 1.00 97.56 219 ILE A CA 1
ATOM 1802 C C . ILE A 1 219 ? -11.447 -2.421 15.690 1.00 97.56 219 ILE A C 1
ATOM 1804 O O . ILE A 1 219 ? -11.343 -2.535 16.909 1.00 97.56 219 ILE A O 1
ATOM 1808 N N . TYR A 1 220 ? -11.771 -1.283 15.093 1.00 96.69 220 TYR A N 1
ATOM 1809 C CA . TYR A 1 220 ? -12.069 -0.047 15.804 1.00 96.69 220 TYR A CA 1
ATOM 1810 C C . TYR A 1 220 ? -13.533 0.323 15.609 1.00 96.69 220 TYR A C 1
ATOM 1812 O O . TYR A 1 220 ? -14.123 0.062 14.555 1.00 96.69 220 TYR A O 1
ATOM 1820 N N . LYS A 1 221 ? -14.118 0.955 16.623 1.00 95.06 221 LYS A N 1
ATOM 1821 C CA . LYS A 1 221 ? -15.436 1.574 16.514 1.00 95.06 221 LYS A CA 1
ATOM 1822 C C . LYS A 1 221 ? -15.311 2.855 15.692 1.00 95.06 221 LYS A C 1
ATOM 1824 O O . LYS A 1 221 ? -14.336 3.585 15.840 1.00 95.06 221 LYS A O 1
ATOM 1829 N N . GLY A 1 222 ? -16.312 3.138 14.866 1.00 92.81 222 GLY A N 1
ATOM 1830 C CA . GLY A 1 222 ? -16.353 4.326 14.025 1.00 92.81 222 GLY A CA 1
ATOM 1831 C C . GLY A 1 222 ? -15.728 4.104 12.650 1.00 92.81 222 GLY A C 1
ATOM 1832 O O . GLY A 1 222 ? -14.919 3.198 12.423 1.00 92.81 222 GLY A O 1
ATOM 1833 N N . LYS A 1 223 ? -16.150 4.936 11.697 1.00 92.56 223 LYS A N 1
ATOM 1834 C CA . LYS A 1 223 ? -15.746 4.853 10.291 1.00 92.56 223 LYS A CA 1
ATOM 1835 C C . LYS A 1 223 ? -14.535 5.736 10.029 1.00 92.56 223 LYS A C 1
ATOM 1837 O O . LYS A 1 223 ? -14.646 6.963 9.972 1.00 92.56 223 LYS A O 1
ATOM 1842 N N . ALA A 1 224 ? -13.388 5.113 9.782 1.00 93.75 224 ALA A N 1
ATOM 1843 C CA . ALA A 1 224 ? -12.242 5.799 9.224 1.00 93.75 224 ALA A CA 1
ATOM 1844 C C . ALA A 1 224 ? -12.621 6.389 7.867 1.00 93.75 224 ALA A C 1
ATOM 1846 O O . ALA A 1 224 ? -13.223 5.742 7.012 1.00 93.75 224 ALA A O 1
ATOM 1847 N N . GLN A 1 225 ? -12.226 7.637 7.663 1.00 95.31 225 GLN A N 1
ATOM 1848 C CA . GLN A 1 225 ? -12.479 8.376 6.434 1.00 95.31 225 GLN A CA 1
ATOM 1849 C C . GLN A 1 225 ? -11.328 8.225 5.429 1.00 95.31 225 GLN A C 1
ATOM 1851 O O . GLN A 1 225 ? -11.049 9.127 4.633 1.00 95.31 225 GLN A O 1
ATOM 1856 N N . ILE A 1 226 ? -10.673 7.064 5.450 1.00 95.94 226 ILE A N 1
ATOM 1857 C CA . ILE A 1 226 ? -9.653 6.659 4.489 1.00 95.94 226 ILE A CA 1
ATOM 1858 C C . ILE A 1 226 ? -9.846 5.196 4.083 1.00 95.94 226 ILE A C 1
ATOM 1860 O O . ILE A 1 226 ? -10.470 4.423 4.808 1.00 95.94 226 ILE A O 1
ATOM 1864 N N . ALA A 1 227 ? -9.264 4.809 2.951 1.00 97.31 227 ALA A N 1
ATOM 1865 C CA . ALA A 1 227 ? -9.079 3.408 2.595 1.00 97.31 227 ALA A CA 1
ATOM 1866 C C . ALA A 1 227 ? -7.674 3.165 2.031 1.00 97.31 227 ALA A C 1
ATOM 1868 O O . ALA A 1 227 ? -7.112 4.027 1.348 1.00 97.31 227 ALA A O 1
ATOM 1869 N N . VAL A 1 228 ? -7.120 1.991 2.331 1.00 97.69 228 VAL A N 1
ATOM 1870 C CA . VAL A 1 228 ? -5.763 1.561 1.973 1.00 97.69 228 VAL A CA 1
ATOM 1871 C C . VAL A 1 228 ? -5.781 0.088 1.572 1.00 97.69 228 VAL A C 1
ATOM 1873 O O . VAL A 1 228 ? -6.458 -0.713 2.208 1.00 97.69 228 VAL A O 1
ATOM 1876 N N . SER A 1 229 ? -5.008 -0.254 0.542 1.00 97.62 229 SER A N 1
ATOM 1877 C CA . SER A 1 229 ? -4.735 -1.625 0.091 1.00 97.62 229 SER A CA 1
ATOM 1878 C C . SER A 1 229 ? -3.317 -1.648 -0.475 1.00 97.62 229 SER A C 1
ATOM 1880 O O . SER A 1 229 ? -3.078 -1.203 -1.601 1.00 97.62 229 SER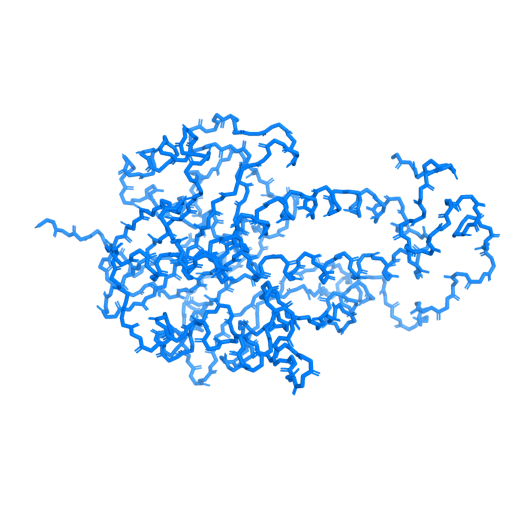 A O 1
ATOM 1882 N N . SER A 1 230 ? -2.341 -2.032 0.352 1.00 96.94 230 SER A N 1
ATOM 1883 C CA . SER A 1 230 ? -0.919 -1.911 0.011 1.00 96.94 230 SER A CA 1
ATOM 1884 C C . SER A 1 230 ? -0.095 -3.075 0.539 1.00 96.94 230 SER A C 1
ATOM 1886 O O . SER A 1 230 ? -0.239 -3.463 1.693 1.00 96.94 230 SER A O 1
ATOM 1888 N N . ALA A 1 231 ? 0.836 -3.572 -0.272 1.00 97.56 231 ALA A N 1
ATOM 1889 C CA . ALA A 1 231 ? 2.013 -4.261 0.246 1.00 97.56 231 ALA A CA 1
ATOM 1890 C C . ALA A 1 231 ? 3.034 -3.226 0.738 1.00 97.56 231 ALA A C 1
ATOM 1892 O O . ALA A 1 231 ? 3.201 -2.176 0.108 1.00 97.56 231 ALA A O 1
ATOM 1893 N N . ILE A 1 232 ? 3.682 -3.497 1.869 1.00 95.31 232 ILE A N 1
ATOM 1894 C CA . ILE A 1 232 ? 4.680 -2.626 2.490 1.00 95.31 232 ILE A CA 1
ATOM 1895 C C . ILE A 1 232 ? 5.916 -3.441 2.896 1.00 95.31 232 ILE A C 1
ATOM 1897 O O . ILE A 1 232 ? 5.827 -4.634 3.182 1.00 95.31 232 ILE A O 1
ATOM 1901 N N . PHE A 1 233 ? 7.067 -2.773 2.905 1.00 94.50 233 PHE A N 1
ATOM 1902 C CA . PHE A 1 233 ? 8.379 -3.354 3.197 1.00 94.50 233 PHE A CA 1
ATOM 1903 C C . PHE A 1 233 ? 9.047 -2.517 4.294 1.00 94.50 233 PHE A C 1
ATOM 1905 O O . PHE A 1 233 ? 9.790 -1.581 3.978 1.00 94.50 233 PHE A O 1
ATOM 1912 N N . PRO A 1 234 ? 8.705 -2.742 5.574 1.00 93.62 234 PRO A N 1
ATOM 1913 C CA . PRO A 1 234 ? 9.313 -2.004 6.668 1.00 93.62 234 PRO A CA 1
ATOM 1914 C C . PRO A 1 234 ? 10.779 -2.423 6.836 1.00 93.62 234 PRO A C 1
ATOM 1916 O O . PRO A 1 234 ? 11.095 -3.609 6.870 1.00 93.62 234 PRO A O 1
ATOM 1919 N N . PHE A 1 235 ? 11.663 -1.432 6.948 1.00 92.50 235 PHE A N 1
ATOM 1920 C CA . PHE A 1 235 ? 13.087 -1.634 7.251 1.00 92.50 235 PHE A CA 1
ATOM 1921 C C . PHE A 1 235 ? 13.349 -1.645 8.759 1.00 92.50 235 PHE A C 1
ATOM 1923 O O . PHE A 1 235 ? 14.355 -2.180 9.203 1.00 92.50 235 PHE A O 1
ATOM 1930 N N . TYR A 1 236 ? 12.418 -1.105 9.548 1.00 92.75 236 TYR A N 1
ATOM 1931 C CA . TYR A 1 236 ? 12.493 -1.039 11.001 1.00 92.75 236 TYR A CA 1
ATOM 1932 C C . TYR A 1 236 ? 11.163 -1.466 11.621 1.00 92.75 236 TYR A C 1
ATOM 1934 O O . TYR A 1 236 ? 10.098 -1.254 11.027 1.00 92.75 236 TYR A O 1
ATOM 1942 N N . ASP A 1 237 ? 11.221 -2.057 12.812 1.00 93.31 237 ASP A N 1
ATOM 1943 C CA . ASP A 1 237 ? 10.045 -2.311 13.638 1.00 93.31 237 ASP A CA 1
ATOM 1944 C C . ASP A 1 237 ? 9.574 -1.043 14.379 1.00 93.31 237 ASP A C 1
ATOM 1946 O O . ASP A 1 237 ? 10.126 0.048 14.218 1.00 93.31 237 ASP A O 1
ATOM 1950 N N . ILE A 1 238 ? 8.518 -1.162 15.186 1.00 93.00 238 ILE A N 1
ATOM 1951 C CA . ILE A 1 238 ? 7.920 -0.025 15.909 1.00 93.00 238 ILE A CA 1
ATOM 1952 C C . ILE A 1 238 ? 8.875 0.539 16.970 1.00 93.00 238 ILE A C 1
ATOM 1954 O O . ILE A 1 238 ? 8.823 1.729 17.282 1.00 93.00 238 ILE A O 1
ATOM 1958 N N . LYS A 1 239 ? 9.762 -0.305 17.506 1.00 91.56 239 LYS A N 1
ATOM 1959 C CA . LYS A 1 239 ? 10.806 0.053 18.472 1.00 91.56 239 LYS A CA 1
ATOM 1960 C C . LYS A 1 239 ? 12.110 0.503 17.798 1.00 91.56 239 LYS A C 1
ATOM 1962 O O . LYS A 1 239 ? 13.091 0.732 18.501 1.00 91.56 239 LYS A O 1
ATOM 1967 N N . ASN A 1 240 ? 12.108 0.679 16.475 1.00 90.56 240 ASN A N 1
ATOM 1968 C CA . ASN A 1 240 ? 13.252 1.045 15.638 1.00 90.56 240 ASN A CA 1
ATOM 1969 C C . ASN A 1 240 ? 14.375 -0.003 15.573 1.00 90.56 240 ASN A C 1
ATOM 1971 O O . ASN A 1 240 ? 15.498 0.338 15.199 1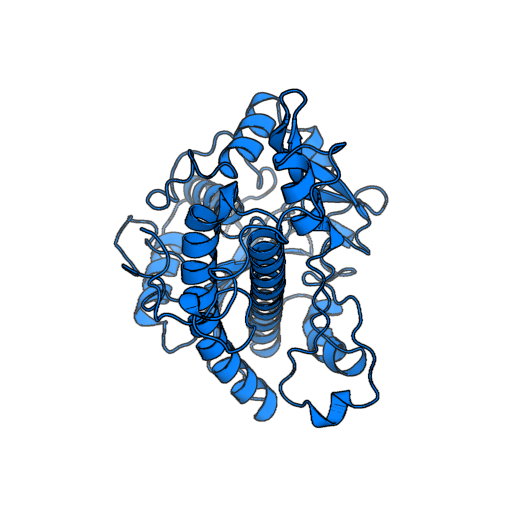.00 90.56 240 ASN A O 1
ATOM 1975 N N . ASN A 1 241 ? 14.095 -1.268 15.891 1.00 91.88 241 ASN A N 1
ATOM 1976 C CA . ASN A 1 241 ? 15.025 -2.350 15.577 1.00 91.88 241 ASN A CA 1
ATOM 1977 C C . ASN A 1 241 ? 14.988 -2.619 14.072 1.00 91.88 241 ASN A C 1
ATOM 1979 O O . ASN A 1 241 ? 13.919 -2.606 13.460 1.00 91.88 241 ASN A O 1
ATOM 1983 N N . GLU A 1 242 ? 16.145 -2.869 13.473 1.00 92.94 242 GLU A N 1
ATOM 1984 C CA . GLU A 1 242 ? 16.249 -3.144 12.042 1.00 92.94 242 GLU A CA 1
ATOM 1985 C C . GLU A 1 242 ? 15.626 -4.506 11.690 1.00 92.94 242 GLU A C 1
ATOM 1987 O O . GLU A 1 242 ? 15.887 -5.521 12.334 1.00 92.94 242 GLU A O 1
ATOM 1992 N N . ILE A 1 243 ? 14.766 -4.513 10.670 1.00 94.12 243 ILE A N 1
ATOM 1993 C CA . ILE A 1 243 ? 14.149 -5.711 10.079 1.00 94.12 243 ILE A CA 1
ATOM 1994 C C . ILE A 1 243 ? 14.953 -6.191 8.866 1.00 94.12 243 ILE A C 1
ATOM 1996 O O . ILE A 1 243 ? 15.005 -7.398 8.595 1.00 94.12 243 ILE A O 1
ATOM 2000 N N . ALA A 1 244 ? 15.506 -5.236 8.119 1.00 92.81 244 ALA A N 1
ATOM 2001 C CA . ALA A 1 244 ? 16.300 -5.447 6.922 1.00 92.81 244 ALA A CA 1
ATOM 2002 C C . ALA A 1 244 ? 17.266 -4.274 6.722 1.00 92.81 244 ALA A C 1
ATOM 2004 O O . ALA A 1 244 ? 16.896 -3.122 6.953 1.00 92.81 244 ALA A O 1
ATOM 2005 N N . ASP A 1 245 ? 18.466 -4.586 6.251 1.00 90.06 245 ASP A N 1
ATOM 2006 C CA . ASP A 1 245 ? 19.551 -3.661 5.919 1.00 90.06 245 ASP A CA 1
ATOM 2007 C C . ASP A 1 245 ? 19.530 -3.252 4.432 1.00 90.06 245 ASP A C 1
ATOM 2009 O O . ASP A 1 245 ? 19.851 -2.111 4.092 1.00 90.06 245 ASP A O 1
ATOM 2013 N N . ASP A 1 246 ? 19.085 -4.144 3.540 1.00 90.75 246 ASP A N 1
ATOM 2014 C CA . ASP A 1 246 ? 18.855 -3.879 2.113 1.00 90.75 246 ASP A CA 1
ATOM 2015 C C . ASP A 1 246 ? 17.504 -4.447 1.618 1.00 90.75 246 ASP A C 1
ATOM 2017 O O . ASP A 1 246 ? 16.779 -5.182 2.290 1.00 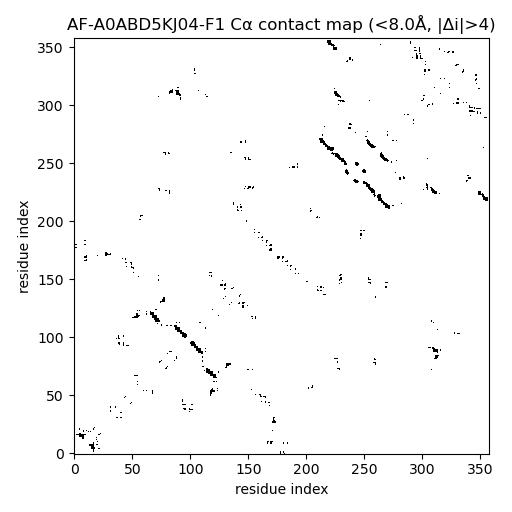90.75 246 ASP A O 1
ATOM 2021 N N . ILE A 1 247 ? 17.133 -4.087 0.388 1.00 89.81 247 ILE A N 1
ATOM 2022 C CA . ILE A 1 247 ? 15.938 -4.556 -0.320 1.00 89.81 247 ILE A CA 1
ATOM 2023 C C . ILE A 1 247 ? 15.936 -6.083 -0.472 1.00 89.81 247 ILE A C 1
ATOM 2025 O O . ILE A 1 247 ? 14.863 -6.691 -0.452 1.00 89.81 247 ILE A O 1
ATOM 2029 N N . ASP A 1 248 ? 17.104 -6.703 -0.627 1.00 89.50 248 ASP A N 1
ATOM 2030 C CA . ASP A 1 248 ? 17.221 -8.150 -0.827 1.00 89.50 248 ASP A CA 1
ATOM 2031 C C . ASP A 1 248 ? 16.764 -8.926 0.439 1.00 89.50 248 ASP A C 1
ATOM 2033 O O . ASP A 1 248 ? 16.050 -9.933 0.333 1.00 89.50 248 ASP A O 1
ATOM 2037 N N . ASP A 1 249 ? 17.026 -8.362 1.624 1.00 91.12 249 ASP A N 1
ATOM 2038 C CA . ASP A 1 249 ? 16.653 -8.889 2.949 1.00 91.12 249 ASP A CA 1
ATOM 2039 C C . ASP A 1 249 ? 15.282 -8.404 3.451 1.00 91.12 249 ASP A C 1
ATOM 2041 O O . ASP A 1 249 ? 14.745 -8.904 4.453 1.00 91.12 249 ASP A O 1
ATOM 2045 N N . SER A 1 250 ? 14.686 -7.445 2.733 1.00 93.69 250 SER A N 1
ATOM 2046 C CA . SER A 1 250 ? 13.390 -6.861 3.076 1.00 93.69 250 SER A CA 1
ATOM 2047 C C . SER A 1 250 ? 12.276 -7.906 3.104 1.00 93.69 250 SER A C 1
ATOM 2049 O O . SER A 1 250 ? 12.218 -8.826 2.290 1.00 93.69 250 SER A O 1
ATOM 2051 N N . LYS A 1 251 ? 11.347 -7.762 4.047 1.00 96.38 251 LYS A N 1
ATOM 2052 C CA . LYS A 1 251 ? 10.203 -8.668 4.188 1.00 96.38 251 LYS A CA 1
ATOM 2053 C C . LYS A 1 251 ? 8.920 -7.912 3.908 1.00 96.38 251 LYS A C 1
ATOM 2055 O O . LYS A 1 251 ? 8.812 -6.723 4.207 1.00 96.38 251 LYS A O 1
ATOM 2060 N N . MET A 1 252 ? 7.953 -8.600 3.316 1.00 97.06 252 MET A N 1
ATOM 2061 C CA . MET A 1 252 ? 6.686 -8.003 2.923 1.00 97.06 252 MET A CA 1
ATOM 2062 C C . MET A 1 252 ? 5.586 -8.328 3.927 1.00 97.06 252 MET A C 1
ATOM 2064 O O . MET A 1 252 ? 5.329 -9.490 4.233 1.00 97.06 252 MET A O 1
ATOM 2068 N N . ILE A 1 253 ? 4.864 -7.292 4.333 1.00 98.31 253 ILE A N 1
ATOM 2069 C CA . ILE A 1 253 ? 3.574 -7.391 5.015 1.00 98.31 253 ILE A CA 1
ATOM 2070 C C . ILE A 1 253 ? 2.559 -6.580 4.209 1.00 98.31 253 ILE A C 1
ATOM 2072 O O . ILE A 1 253 ? 2.902 -5.561 3.607 1.00 98.31 253 ILE A O 1
ATOM 2076 N N . THR A 1 254 ? 1.316 -7.033 4.120 1.00 98.62 254 THR A N 1
ATOM 2077 C CA . THR A 1 254 ? 0.239 -6.266 3.488 1.00 98.62 254 THR A CA 1
ATOM 2078 C C . THR A 1 254 ? -0.595 -5.570 4.548 1.00 98.62 254 THR A C 1
ATOM 2080 O O . THR A 1 254 ? -0.805 -6.102 5.634 1.00 98.62 254 THR A O 1
ATOM 2083 N N . LEU A 1 255 ? -1.045 -4.361 4.228 1.00 98.62 255 LEU A N 1
ATOM 2084 C CA . LEU A 1 255 ? -1.880 -3.517 5.066 1.00 98.62 255 LEU A CA 1
ATOM 2085 C C . LEU A 1 255 ? -3.137 -3.149 4.284 1.00 98.62 255 LEU A C 1
ATOM 2087 O O . LEU A 1 255 ? -3.067 -2.475 3.250 1.00 98.62 255 LEU A O 1
ATOM 2091 N N . ASN A 1 256 ? -4.283 -3.561 4.812 1.00 98.56 256 ASN A N 1
ATOM 2092 C CA . ASN A 1 256 ? -5.592 -3.140 4.340 1.00 98.56 256 ASN A CA 1
ATOM 2093 C C . ASN A 1 256 ? -6.287 -2.351 5.449 1.00 98.56 256 ASN A C 1
ATOM 2095 O O . ASN A 1 256 ? -6.355 -2.806 6.587 1.00 98.56 256 ASN A O 1
ATOM 2099 N N . ILE A 1 257 ? -6.786 -1.160 5.120 1.00 98.19 257 ILE A N 1
ATOM 2100 C CA . ILE A 1 257 ? -7.564 -0.329 6.043 1.00 98.19 257 ILE A CA 1
ATOM 2101 C C . ILE A 1 257 ? -8.839 0.077 5.335 1.00 98.19 257 ILE A C 1
ATOM 2103 O O . ILE A 1 257 ? -8.770 0.659 4.251 1.00 98.19 257 ILE A O 1
ATOM 2107 N N . PHE A 1 258 ? -9.991 -0.209 5.928 1.00 97.06 258 PHE A N 1
ATOM 2108 C CA . PHE A 1 258 ? -11.267 0.165 5.333 1.00 97.06 258 PHE A CA 1
ATOM 2109 C C . PHE A 1 258 ? -12.392 0.272 6.370 1.00 97.06 258 PHE A C 1
ATOM 2111 O O . PHE A 1 258 ? -12.417 -0.488 7.343 1.00 97.06 258 PHE A O 1
ATOM 2118 N N . PRO A 1 259 ? -13.347 1.197 6.163 1.00 95.31 259 PRO A N 1
ATOM 2119 C CA . PRO A 1 259 ? -14.580 1.233 6.930 1.00 95.31 259 PRO A CA 1
ATOM 2120 C C . PRO A 1 259 ? -15.594 0.213 6.390 1.00 95.31 259 PRO A C 1
ATOM 2122 O O . PRO A 1 259 ? -15.783 0.098 5.178 1.00 95.31 259 PRO A O 1
ATOM 2125 N N . GLN A 1 260 ? -16.297 -0.480 7.283 1.00 92.88 260 GLN A N 1
ATOM 2126 C CA . GLN A 1 260 ? -17.455 -1.316 6.955 1.00 92.88 260 GLN A CA 1
ATOM 2127 C C . GLN A 1 260 ? -18.341 -1.476 8.197 1.00 92.88 260 GLN A C 1
ATOM 2129 O O . GLN A 1 260 ? -17.832 -1.685 9.295 1.00 92.88 260 GLN A O 1
ATOM 2134 N N . ASN A 1 261 ? -19.665 -1.377 8.036 1.00 90.75 261 ASN A N 1
ATOM 2135 C CA . ASN A 1 261 ? -20.650 -1.594 9.109 1.00 90.75 261 ASN A CA 1
ATOM 2136 C C . ASN A 1 261 ? -20.350 -0.811 10.409 1.00 90.75 261 ASN A C 1
ATOM 2138 O O . ASN A 1 261 ? -20.284 -1.390 11.489 1.00 90.75 261 ASN A O 1
ATOM 2142 N N . GLU A 1 262 ? -20.122 0.505 10.295 1.00 90.75 262 GLU A N 1
ATOM 2143 C CA . GLU A 1 262 ? -19.770 1.418 11.410 1.00 90.75 262 GLU A CA 1
ATOM 2144 C C . GLU A 1 262 ? -18.470 1.087 12.168 1.00 90.75 262 GLU A C 1
ATOM 2146 O O . GLU A 1 262 ? -18.182 1.665 13.218 1.00 90.75 262 GLU A O 1
ATOM 2151 N N . LYS A 1 263 ? -17.654 0.187 11.619 1.00 95.25 263 LYS A N 1
ATOM 2152 C CA . LYS A 1 263 ? -16.345 -0.189 12.147 1.00 95.25 263 LYS A CA 1
ATOM 2153 C C . LYS A 1 263 ? -15.251 0.158 11.151 1.00 95.25 263 LYS A C 1
ATOM 2155 O O . LYS A 1 263 ? -15.498 0.310 9.952 1.00 95.25 263 LYS A O 1
ATOM 2160 N N . THR A 1 264 ? -14.029 0.233 11.655 1.00 96.94 264 THR A N 1
ATOM 2161 C CA . THR A 1 264 ? -12.816 0.290 10.842 1.00 96.94 264 THR A CA 1
ATOM 2162 C C . THR A 1 264 ? -12.017 -0.975 11.058 1.00 96.94 264 THR A C 1
ATOM 2164 O O . THR A 1 264 ? -11.698 -1.317 12.196 1.00 96.94 264 THR A O 1
ATOM 2167 N N . TYR A 1 265 ? -11.663 -1.631 9.961 1.00 97.75 265 TYR A N 1
ATOM 2168 C CA . TYR A 1 265 ? -10.790 -2.791 9.965 1.00 97.75 265 TYR A CA 1
ATOM 2169 C C . TYR A 1 265 ? -9.392 -2.362 9.551 1.00 97.75 265 TYR A C 1
ATOM 2171 O O . TYR A 1 265 ? -9.223 -1.678 8.541 1.00 97.75 265 TYR A O 1
ATOM 2179 N N . VAL A 1 266 ? -8.403 -2.766 10.340 1.00 98.38 266 VAL A N 1
ATOM 2180 C CA . VAL A 1 266 ? -6.982 -2.689 10.012 1.00 98.38 266 VAL A CA 1
ATOM 2181 C C . VAL A 1 266 ? -6.474 -4.120 9.965 1.00 98.38 266 VAL A C 1
ATOM 2183 O O . VAL A 1 266 ? -6.383 -4.781 10.996 1.00 98.38 266 VAL A O 1
ATOM 2186 N N . VAL A 1 267 ? -6.184 -4.607 8.765 1.00 98.62 267 VAL A N 1
ATOM 2187 C CA . VAL A 1 267 ? -5.827 -6.005 8.518 1.00 98.62 267 VAL A CA 1
ATOM 2188 C C . VAL A 1 267 ? -4.390 -6.069 8.038 1.00 98.62 267 VAL A C 1
ATOM 2190 O O . VAL A 1 267 ? -4.050 -5.516 6.986 1.00 98.62 267 VAL A O 1
ATOM 2193 N N . PHE A 1 268 ? -3.563 -6.759 8.815 1.00 98.69 268 PHE A N 1
ATOM 2194 C CA . PHE A 1 268 ? -2.198 -7.095 8.456 1.00 98.69 268 PHE A CA 1
ATOM 2195 C C . PHE A 1 268 ? -2.134 -8.544 7.999 1.00 98.69 268 PHE A C 1
ATOM 2197 O O . PHE A 1 268 ? -2.612 -9.418 8.717 1.00 98.69 268 PHE A O 1
ATOM 2204 N N . ASN A 1 269 ? -1.503 -8.802 6.853 1.00 98.69 269 ASN A N 1
ATOM 2205 C CA . ASN A 1 269 ? -1.239 -10.169 6.405 1.00 98.69 269 ASN A CA 1
ATOM 2206 C C . ASN A 1 269 ? 0.227 -10.349 6.012 1.00 98.69 269 ASN A C 1
ATOM 2208 O O . ASN A 1 269 ? 0.810 -9.481 5.361 1.00 98.69 269 ASN A O 1
ATOM 2212 N N . TRP A 1 270 ? 0.816 -11.489 6.355 1.00 98.62 270 TRP A N 1
ATOM 2213 C CA . TRP A 1 270 ? 2.179 -11.854 5.966 1.00 98.62 270 TRP A CA 1
ATOM 2214 C C . TRP A 1 270 ? 2.278 -13.351 5.682 1.00 98.62 270 TRP A C 1
ATOM 2216 O O . TRP A 1 270 ? 1.416 -14.134 6.073 1.00 98.62 270 TRP A O 1
ATOM 2226 N N . PHE A 1 271 ? 3.332 -13.757 4.980 1.00 98.31 271 PHE A N 1
ATOM 2227 C CA . PHE A 1 271 ? 3.608 -15.174 4.754 1.00 98.31 271 PHE A CA 1
ATOM 2228 C C . PHE A 1 271 ? 4.201 -15.816 6.008 1.00 98.31 271 PHE A C 1
ATOM 2230 O O . PHE A 1 271 ? 5.023 -15.199 6.685 1.00 98.31 271 PHE A O 1
ATOM 2237 N N . ASN A 1 272 ? 3.877 -17.083 6.269 1.00 97.88 272 ASN A N 1
ATOM 2238 C CA . ASN A 1 272 ? 4.384 -17.828 7.425 1.00 97.88 272 ASN A CA 1
ATOM 2239 C C . ASN A 1 272 ? 5.925 -17.864 7.507 1.00 97.88 272 ASN A C 1
ATOM 2241 O O . ASN A 1 272 ? 6.498 -17.813 8.591 1.00 97.88 272 ASN A O 1
ATOM 2245 N N . ILE A 1 273 ? 6.621 -17.863 6.366 1.00 96.62 273 ILE A N 1
ATOM 2246 C CA . ILE A 1 273 ? 8.092 -17.766 6.316 1.00 96.62 273 ILE A CA 1
ATOM 2247 C C . ILE A 1 273 ? 8.654 -16.493 6.974 1.00 96.62 273 ILE A C 1
ATOM 2249 O O . ILE A 1 273 ? 9.766 -16.513 7.491 1.00 96.62 273 ILE A O 1
ATOM 2253 N N . ASP A 1 274 ? 7.878 -15.407 7.000 1.00 97.31 274 ASP A N 1
ATOM 2254 C CA . ASP A 1 274 ? 8.255 -14.126 7.605 1.00 97.31 274 ASP A CA 1
ATOM 2255 C C . ASP A 1 274 ? 7.670 -13.961 9.028 1.00 97.31 274 ASP A C 1
ATOM 2257 O O . ASP A 1 274 ? 7.762 -12.890 9.635 1.00 97.31 274 ASP A O 1
ATOM 2261 N N . ASN A 1 275 ? 7.070 -15.020 9.592 1.00 97.62 275 ASN A N 1
ATOM 2262 C CA . ASN A 1 275 ? 6.338 -14.959 10.857 1.00 97.62 275 ASN A CA 1
ATOM 2263 C C . ASN A 1 275 ? 7.214 -14.625 12.067 1.00 97.62 275 ASN A C 1
ATOM 2265 O O . ASN A 1 275 ? 6.754 -13.946 12.981 1.00 97.62 275 ASN A O 1
ATOM 2269 N N . SER A 1 276 ? 8.479 -15.045 12.083 1.00 95.44 276 SER A N 1
ATOM 2270 C CA . SER A 1 276 ? 9.403 -14.711 13.176 1.00 95.44 276 SER A CA 1
ATOM 2271 C C . SER A 1 276 ? 9.620 -13.201 13.326 1.00 95.44 276 SER A C 1
ATOM 2273 O O . SER A 1 276 ? 9.853 -12.721 14.431 1.00 95.44 276 SER A O 1
ATOM 2275 N N . VAL A 1 277 ? 9.491 -12.445 12.232 1.00 96.69 277 VAL A N 1
ATOM 2276 C CA . VAL A 1 277 ? 9.605 -10.983 12.228 1.00 96.69 277 VAL A CA 1
ATOM 2277 C C . VAL A 1 277 ? 8.255 -10.340 12.508 1.00 96.69 277 VAL A C 1
ATOM 2279 O O . VAL A 1 277 ? 8.125 -9.528 13.427 1.00 96.69 277 VAL A O 1
ATOM 2282 N N . PHE A 1 278 ? 7.235 -10.697 11.726 1.00 97.88 278 PHE A N 1
ATOM 2283 C CA . PHE A 1 278 ? 5.972 -9.969 11.775 1.00 97.88 278 PHE A CA 1
ATOM 2284 C C . PHE A 1 278 ? 5.094 -10.329 12.971 1.00 97.88 278 PHE A C 1
ATOM 2286 O O . PHE A 1 278 ? 4.328 -9.474 13.403 1.00 97.88 278 PHE A O 1
ATOM 2293 N N . SER A 1 279 ? 5.259 -11.503 13.589 1.00 97.38 279 SER A N 1
ATOM 2294 C CA . SER A 1 279 ? 4.583 -11.790 14.863 1.00 97.38 279 SER A CA 1
ATOM 2295 C C . SER A 1 279 ? 5.019 -10.800 15.951 1.00 97.38 279 SER A C 1
ATOM 2297 O O . SER A 1 279 ? 4.170 -10.150 16.554 1.00 97.38 279 SER A O 1
ATOM 2299 N N . ASN A 1 280 ? 6.329 -10.573 16.117 1.00 96.81 280 ASN A N 1
ATOM 2300 C CA . ASN A 1 280 ? 6.858 -9.575 17.050 1.00 96.81 280 ASN A CA 1
ATOM 2301 C C . ASN A 1 280 ? 6.439 -8.146 16.665 1.00 96.81 280 ASN A C 1
ATOM 2303 O O . ASN A 1 280 ? 5.996 -7.389 17.525 1.00 96.81 280 ASN A O 1
ATOM 2307 N N . PHE A 1 281 ? 6.528 -7.776 15.381 1.00 97.00 281 PHE A N 1
ATOM 2308 C CA . PHE A 1 281 ? 6.094 -6.456 14.900 1.00 97.00 281 PHE A CA 1
ATOM 2309 C C . PHE A 1 281 ? 4.628 -6.164 15.261 1.00 97.00 281 PHE A C 1
ATOM 2311 O O . PHE A 1 281 ? 4.296 -5.085 15.750 1.00 97.00 281 PHE A O 1
ATOM 2318 N N . ILE A 1 282 ? 3.746 -7.141 15.052 1.00 97.75 282 ILE A N 1
ATOM 2319 C CA . ILE A 1 282 ? 2.316 -7.004 15.323 1.00 97.75 282 ILE A CA 1
ATOM 2320 C C . ILE A 1 282 ? 2.020 -7.037 16.824 1.00 97.75 282 ILE A C 1
ATOM 2322 O O . ILE A 1 282 ? 1.199 -6.246 17.281 1.00 97.75 282 ILE A O 1
ATOM 2326 N N . SER A 1 283 ? 2.728 -7.849 17.614 1.00 97.38 283 SER A N 1
ATOM 2327 C CA . SER A 1 283 ? 2.631 -7.798 19.079 1.00 97.38 283 SER A CA 1
ATOM 2328 C C . SER A 1 283 ? 3.074 -6.446 19.646 1.00 97.38 283 SER A C 1
ATOM 2330 O O . SER A 1 283 ? 2.475 -5.959 20.603 1.00 97.38 283 SER A O 1
ATOM 2332 N N . GLN A 1 284 ? 4.082 -5.796 19.047 1.00 97.31 284 GLN A N 1
ATOM 2333 C CA . GLN A 1 284 ? 4.458 -4.429 19.422 1.00 97.31 284 GLN A CA 1
ATOM 2334 C C . GLN A 1 284 ? 3.316 -3.442 19.159 1.00 97.31 284 GLN A C 1
ATOM 2336 O O . GLN A 1 284 ? 3.043 -2.621 20.027 1.00 97.31 284 GLN A O 1
ATOM 2341 N N . PHE A 1 285 ? 2.641 -3.534 18.007 1.00 97.25 285 PHE A N 1
ATOM 2342 C CA . PHE A 1 285 ? 1.491 -2.683 17.677 1.00 97.25 285 PHE A CA 1
ATOM 2343 C C . PHE A 1 285 ? 0.299 -2.930 18.612 1.00 97.25 285 PHE A C 1
ATOM 2345 O O . PHE A 1 285 ? -0.317 -1.984 19.102 1.00 97.25 285 PHE A O 1
ATOM 2352 N N . GLU A 1 286 ? -0.004 -4.199 18.888 1.00 97.00 286 GLU A N 1
ATOM 2353 C CA . GLU A 1 286 ? -1.081 -4.614 19.793 1.00 97.00 286 GLU A CA 1
ATOM 2354 C C . GLU A 1 286 ? -0.866 -4.088 21.219 1.00 97.00 286 GLU A C 1
ATOM 2356 O O . GLU A 1 286 ? -1.824 -3.673 21.863 1.00 97.00 286 GLU A O 1
ATOM 2361 N N . GLY A 1 287 ? 0.387 -4.023 21.682 1.00 96.44 287 GLY A N 1
ATOM 2362 C CA . GLY A 1 287 ? 0.746 -3.486 22.997 1.00 96.44 287 GLY A CA 1
ATOM 2363 C C . GLY A 1 287 ? 0.702 -1.956 23.127 1.00 96.44 287 GLY A C 1
ATOM 2364 O O . GLY A 1 287 ? 0.906 -1.442 24.228 1.00 96.44 287 GLY A O 1
ATOM 2365 N N . LEU A 1 288 ? 0.470 -1.209 22.043 1.00 96.06 288 LEU A N 1
ATOM 2366 C CA . LEU A 1 288 ? 0.347 0.251 22.088 1.00 96.06 288 LEU A CA 1
ATOM 2367 C C . LEU A 1 288 ? -1.021 0.683 22.632 1.00 96.06 288 LEU A C 1
ATOM 2369 O O . LEU A 1 288 ? -2.047 0.068 22.349 1.00 96.06 288 LEU A O 1
ATOM 2373 N N . ASN A 1 289 ? -1.060 1.822 23.329 1.00 94.88 289 ASN A N 1
ATOM 2374 C CA . ASN A 1 289 ? -2.330 2.493 23.608 1.00 94.88 289 ASN A CA 1
ATOM 2375 C C . ASN A 1 289 ? -2.949 3.048 22.306 1.00 94.88 289 ASN A C 1
ATOM 2377 O O . ASN A 1 289 ? -2.259 3.234 21.301 1.00 94.88 289 ASN A O 1
ATOM 2381 N N . LEU A 1 290 ? -4.245 3.377 22.334 1.00 93.19 290 LEU A N 1
ATOM 2382 C CA . LEU A 1 290 ? -4.966 3.856 21.150 1.00 93.19 290 LEU A CA 1
ATOM 2383 C C . LEU A 1 290 ? -4.285 5.066 20.486 1.00 93.19 290 LEU A C 1
ATOM 2385 O O . LEU A 1 290 ? -4.130 5.085 19.271 1.00 93.19 290 LEU A O 1
ATOM 2389 N N . LYS A 1 291 ? -3.836 6.063 21.257 1.00 93.06 291 LYS A N 1
ATOM 2390 C CA . LYS A 1 291 ? -3.186 7.270 20.713 1.00 93.06 291 LYS A CA 1
ATOM 2391 C C . LYS A 1 291 ? -1.921 6.926 19.915 1.00 93.06 291 LYS A C 1
ATOM 2393 O O . LYS A 1 291 ? -1.691 7.501 18.845 1.00 93.06 291 LYS A O 1
ATOM 2398 N N . ASP A 1 292 ? -1.128 5.984 20.407 1.00 94.31 292 ASP A N 1
ATOM 2399 C CA . ASP A 1 292 ? 0.102 5.545 19.751 1.00 94.31 292 ASP A CA 1
ATOM 2400 C C . ASP A 1 292 ? -0.191 4.635 18.551 1.00 94.31 292 ASP A C 1
ATOM 2402 O O . ASP A 1 292 ? 0.461 4.778 17.518 1.00 94.31 292 ASP A O 1
ATOM 2406 N N . GLN A 1 293 ? -1.240 3.803 18.608 1.00 95.69 293 GLN A N 1
ATOM 2407 C CA . GLN A 1 293 ? -1.737 3.072 17.434 1.00 95.69 293 GLN A CA 1
ATOM 2408 C C . GLN A 1 293 ? -2.173 4.031 16.319 1.00 95.69 293 GLN A C 1
ATOM 2410 O O . GLN A 1 293 ? -1.778 3.864 15.166 1.00 95.69 293 GLN A O 1
ATOM 2415 N N . ILE A 1 294 ? -2.929 5.085 16.645 1.00 94.38 294 ILE A N 1
ATOM 2416 C CA . ILE A 1 294 ? -3.322 6.117 15.674 1.00 94.38 294 ILE A CA 1
ATOM 2417 C C . ILE A 1 294 ? -2.096 6.826 15.093 1.00 94.38 294 ILE A C 1
ATOM 2419 O O . ILE A 1 294 ? -2.042 7.076 13.885 1.00 94.38 294 ILE A O 1
ATOM 2423 N N . SER A 1 295 ? -1.100 7.142 15.921 1.00 93.62 295 SER A N 1
ATOM 2424 C CA . SER A 1 295 ? 0.147 7.765 15.462 1.00 93.62 295 SER A CA 1
ATOM 2425 C C . SER A 1 295 ? 0.901 6.847 14.496 1.00 93.62 295 SER A C 1
ATOM 2427 O O . SER A 1 295 ? 1.253 7.272 13.392 1.00 93.62 295 SER A O 1
ATOM 2429 N N . PHE A 1 296 ? 1.036 5.567 14.852 1.00 94.81 296 PHE A N 1
ATOM 2430 C CA . PHE A 1 296 ? 1.601 4.531 13.994 1.00 94.81 296 PHE A CA 1
ATOM 2431 C C . PHE A 1 296 ? 0.877 4.433 12.651 1.00 94.81 296 PHE A C 1
ATOM 2433 O O . PHE A 1 296 ? 1.524 4.449 11.602 1.00 94.81 296 PHE A O 1
ATOM 2440 N N . LEU A 1 297 ? -0.457 4.368 12.650 1.00 95.38 297 LEU A N 1
ATOM 2441 C CA . LEU A 1 297 ? -1.237 4.224 11.423 1.00 95.38 297 LEU A CA 1
ATOM 2442 C C . LEU A 1 297 ? -1.110 5.458 10.520 1.00 95.38 297 LEU A C 1
ATOM 2444 O O . LEU A 1 297 ? -0.908 5.311 9.315 1.00 95.38 297 LEU A O 1
ATOM 2448 N N . ASN A 1 298 ? -1.156 6.672 11.082 1.00 93.31 298 ASN A N 1
ATOM 2449 C CA . ASN A 1 298 ? -0.933 7.912 10.328 1.00 93.31 298 ASN A CA 1
ATOM 2450 C C . ASN A 1 298 ? 0.435 7.911 9.627 1.00 93.31 298 ASN A C 1
ATOM 2452 O O . ASN A 1 298 ? 0.530 8.220 8.435 1.00 93.31 298 ASN A O 1
ATOM 2456 N N . ASN A 1 299 ? 1.494 7.531 10.345 1.00 91.31 299 ASN A N 1
ATOM 2457 C CA . ASN A 1 299 ? 2.842 7.480 9.786 1.00 91.31 299 ASN A CA 1
ATOM 2458 C C . ASN A 1 299 ? 2.994 6.359 8.756 1.00 91.31 299 ASN A C 1
ATOM 2460 O O . ASN A 1 299 ? 3.494 6.603 7.662 1.00 91.31 299 ASN A O 1
ATOM 2464 N N . THR A 1 300 ? 2.511 5.156 9.060 1.00 92.50 300 THR A N 1
ATOM 2465 C CA . THR A 1 300 ? 2.635 3.976 8.191 1.00 92.50 300 THR A CA 1
ATOM 2466 C C . THR A 1 300 ? 1.917 4.181 6.862 1.00 92.50 300 THR A C 1
ATOM 2468 O O . THR A 1 300 ? 2.471 3.902 5.797 1.00 92.50 300 THR A O 1
ATOM 2471 N N . VAL A 1 301 ? 0.700 4.724 6.897 1.00 93.00 301 VAL A N 1
ATOM 2472 C CA . VAL A 1 301 ? -0.109 4.950 5.695 1.00 93.00 301 VAL A CA 1
ATOM 2473 C C . VAL A 1 301 ? 0.512 6.005 4.780 1.00 93.00 301 VAL 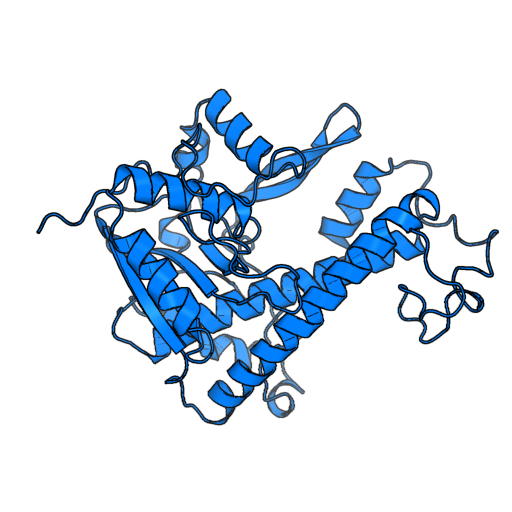A C 1
ATOM 2475 O O . VAL A 1 301 ? 0.565 5.814 3.563 1.00 93.00 301 VAL A O 1
ATOM 2478 N N . THR A 1 302 ? 1.009 7.106 5.344 1.00 88.69 302 THR A N 1
ATOM 2479 C CA . THR A 1 302 ? 1.629 8.178 4.551 1.00 88.69 302 THR A CA 1
ATOM 2480 C C . THR A 1 302 ? 3.020 7.809 4.040 1.00 88.69 302 THR A C 1
ATOM 2482 O O . THR A 1 302 ? 3.388 8.206 2.932 1.00 88.69 302 THR A O 1
ATOM 2485 N N . LEU A 1 303 ? 3.762 6.999 4.796 1.00 87.31 303 LEU A N 1
ATOM 2486 C CA . LEU A 1 303 ? 5.095 6.542 4.429 1.00 87.31 303 LEU A CA 1
ATOM 2487 C C . LEU A 1 303 ? 5.059 5.426 3.378 1.00 87.31 303 LEU A C 1
ATOM 2489 O O . LEU A 1 303 ? 5.650 5.558 2.304 1.00 87.31 303 LEU A O 1
ATOM 2493 N N . TYR A 1 304 ? 4.344 4.338 3.669 1.00 89.50 304 TYR A N 1
ATOM 2494 C CA . TYR A 1 304 ? 4.402 3.118 2.867 1.00 89.50 304 TYR A CA 1
ATOM 2495 C C . TYR A 1 304 ? 3.222 2.972 1.905 1.00 89.50 304 TYR A C 1
ATOM 2497 O O . TYR A 1 304 ? 3.411 2.582 0.756 1.00 89.50 304 TYR A O 1
ATOM 2505 N N . ALA A 1 305 ? 2.008 3.339 2.322 1.00 91.31 305 ALA A N 1
ATOM 2506 C CA . ALA A 1 305 ? 0.789 3.044 1.563 1.00 91.31 305 ALA A CA 1
ATOM 2507 C C . ALA A 1 305 ? 0.304 4.183 0.644 1.00 91.31 305 ALA A C 1
ATOM 2509 O O . ALA A 1 305 ? -0.805 4.147 0.102 1.00 91.31 305 ALA A O 1
ATOM 2510 N N . ARG A 1 306 ? 1.152 5.190 0.412 1.00 86.75 306 ARG A N 1
ATOM 2511 C CA . ARG A 1 306 ? 0.832 6.447 -0.289 1.00 86.75 306 ARG A CA 1
ATOM 2512 C C . ARG A 1 306 ? 0.111 6.316 -1.632 1.00 86.75 306 ARG A C 1
ATOM 2514 O O . ARG A 1 306 ? -0.642 7.207 -2.012 1.00 86.75 306 ARG A O 1
ATOM 2521 N N . ARG A 1 307 ? 0.379 5.247 -2.391 1.00 86.75 307 ARG A N 1
ATOM 2522 C CA . ARG A 1 307 ? -0.186 5.046 -3.740 1.00 86.75 307 ARG A CA 1
ATOM 2523 C C . ARG A 1 307 ? -1.629 4.541 -3.704 1.00 86.75 307 ARG A C 1
ATOM 2525 O O . ARG A 1 307 ? -2.392 4.843 -4.625 1.00 86.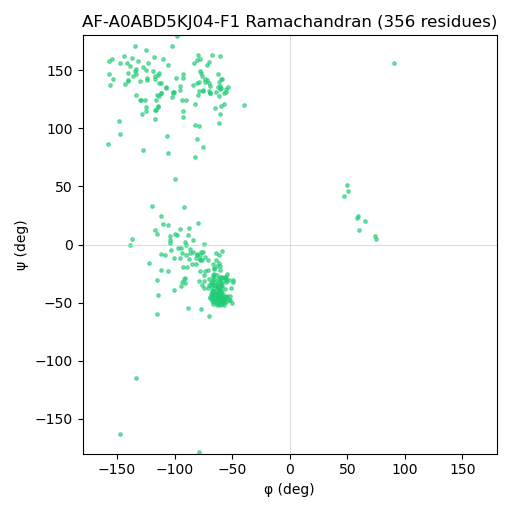75 307 ARG A O 1
ATOM 2532 N N . SER A 1 308 ? -1.970 3.771 -2.670 1.00 93.75 308 SER A N 1
ATOM 2533 C CA . SER A 1 308 ? -3.298 3.178 -2.479 1.00 93.75 308 SER A CA 1
ATOM 2534 C C . SER A 1 308 ? -4.217 4.053 -1.629 1.00 93.75 308 SER A C 1
ATOM 2536 O O . SER A 1 308 ? -5.429 3.895 -1.712 1.00 93.75 308 SER A O 1
ATOM 2538 N N . LEU A 1 309 ? -3.653 4.992 -0.861 1.00 95.44 309 LEU A N 1
ATOM 2539 C CA . LEU A 1 309 ? -4.399 5.860 0.040 1.00 95.44 309 LEU A CA 1
ATOM 2540 C C . LEU A 1 309 ? -5.449 6.704 -0.694 1.00 95.44 309 LEU A C 1
ATOM 2542 O O . LEU A 1 309 ? -5.133 7.560 -1.530 1.00 95.44 309 LEU A O 1
ATOM 2546 N N . LEU A 1 310 ? -6.702 6.487 -0.308 1.00 96.50 310 LEU A N 1
ATOM 2547 C CA . LEU A 1 310 ? -7.860 7.279 -0.700 1.00 96.50 310 LEU A CA 1
ATOM 2548 C C . LEU A 1 310 ? -8.464 7.935 0.536 1.00 96.50 310 LEU A C 1
ATOM 2550 O O . LEU A 1 310 ? -8.524 7.316 1.595 1.00 96.50 310 LEU A O 1
ATOM 2554 N N . PHE A 1 311 ? -8.939 9.169 0.390 1.00 93.81 311 PHE A N 1
ATOM 2555 C CA . PHE A 1 311 ? -9.569 9.919 1.477 1.00 93.81 311 PHE A CA 1
ATOM 2556 C C . PHE A 1 311 ? -11.012 10.265 1.136 1.00 93.81 311 PHE A C 1
ATOM 2558 O O . PHE A 1 311 ? -11.332 10.575 -0.019 1.00 93.81 311 PHE A O 1
ATOM 2565 N N . ASN A 1 312 ? -11.850 10.343 2.162 1.00 95.69 312 ASN A N 1
ATOM 2566 C CA . ASN A 1 312 ? -13.124 11.031 2.062 1.00 95.69 312 ASN A CA 1
ATOM 2567 C C . ASN A 1 312 ? -12.889 12.531 1.754 1.00 95.69 312 ASN A C 1
ATOM 2569 O O . ASN A 1 312 ? -12.005 13.157 2.355 1.00 95.69 312 ASN A O 1
ATOM 2573 N N . PRO A 1 313 ? -13.641 13.144 0.822 1.00 95.94 313 PRO A N 1
ATOM 2574 C CA . PRO A 1 313 ? -13.511 14.571 0.528 1.00 95.94 313 PRO A CA 1
ATOM 2575 C C . PRO A 1 313 ? -13.783 15.509 1.712 1.00 95.94 313 PRO A C 1
ATOM 2577 O O . PRO A 1 313 ? -13.138 16.557 1.785 1.00 95.94 313 PRO A O 1
ATOM 2580 N N . THR A 1 314 ? -14.681 15.144 2.626 1.00 93.88 314 THR A N 1
ATOM 2581 C CA . THR A 1 314 ? -14.999 15.891 3.850 1.00 93.88 314 THR A CA 1
ATOM 2582 C C . THR A 1 314 ? -13.822 15.886 4.817 1.00 93.88 314 THR A C 1
ATOM 2584 O O . THR A 1 314 ? -13.374 16.970 5.184 1.00 93.88 314 THR A O 1
ATOM 2587 N N . LEU A 1 315 ? -13.217 14.718 5.094 1.00 94.00 315 LEU A N 1
ATOM 2588 C CA . LEU A 1 315 ? -12.001 14.617 5.922 1.00 94.00 315 LEU A CA 1
ATOM 2589 C C . LEU A 1 315 ? -10.935 15.598 5.443 1.00 94.00 315 LEU A C 1
ATOM 2591 O O . LEU A 1 315 ? -10.380 16.376 6.214 1.00 94.00 315 LEU A O 1
ATOM 2595 N N . TRP A 1 316 ? -10.652 15.574 4.137 1.00 92.81 316 TRP A N 1
ATOM 2596 C CA . TRP A 1 316 ? -9.648 16.461 3.565 1.00 92.81 316 TRP A CA 1
ATOM 2597 C C . TRP A 1 316 ? -10.028 17.934 3.715 1.00 92.81 316 TRP A C 1
ATOM 2599 O O . TRP A 1 316 ? -9.146 18.762 3.914 1.00 92.81 316 TRP A O 1
ATOM 2609 N N . SER A 1 317 ? -11.308 18.287 3.600 1.00 92.56 317 SER A N 1
ATOM 2610 C CA . SER A 1 317 ? -11.773 19.669 3.750 1.00 92.56 317 SER A CA 1
ATOM 2611 C C . SER A 1 317 ? -11.617 20.175 5.184 1.00 92.56 317 SER A C 1
ATOM 2613 O O . SER A 1 317 ? -11.136 21.297 5.349 1.00 92.56 317 SER A O 1
ATOM 2615 N N . GLU A 1 318 ? -11.910 19.334 6.177 1.00 93.50 318 GLU A N 1
ATOM 2616 C CA . GLU A 1 318 ? -11.835 19.632 7.617 1.00 93.50 318 GLU A CA 1
ATOM 2617 C C . GLU A 1 318 ? -10.407 19.777 8.156 1.00 93.50 318 GLU A C 1
ATOM 2619 O O . GLU A 1 318 ? -10.201 20.418 9.185 1.00 93.50 318 GLU A O 1
ATOM 2624 N N . LEU A 1 319 ? -9.400 19.216 7.476 1.00 92.56 319 LEU A N 1
ATOM 2625 C CA . LEU A 1 319 ? -8.006 19.451 7.853 1.00 92.56 319 LEU A CA 1
ATOM 2626 C C . LEU A 1 319 ? -7.658 20.946 7.753 1.00 92.56 319 LEU A C 1
ATOM 2628 O O . LEU A 1 319 ? -7.900 21.604 6.733 1.00 92.56 319 LEU A O 1
ATOM 2632 N N . THR A 1 320 ? -7.003 21.470 8.782 1.00 94.38 320 THR A N 1
ATOM 2633 C CA . THR A 1 320 ? -6.418 22.812 8.791 1.00 94.38 320 THR A CA 1
ATOM 2634 C C . THR A 1 320 ? -5.363 22.960 7.693 1.00 94.38 320 THR A C 1
ATOM 2636 O O . THR A 1 320 ? -4.823 21.987 7.158 1.00 94.38 320 THR A O 1
ATOM 2639 N N . THR A 1 321 ? -5.018 24.201 7.347 1.00 92.81 321 THR A N 1
ATOM 2640 C CA . THR A 1 321 ? -3.945 24.476 6.377 1.00 92.81 321 THR A CA 1
ATOM 2641 C C . THR A 1 321 ? -2.616 23.840 6.798 1.00 92.81 321 THR A C 1
ATOM 2643 O O . THR A 1 321 ? -1.916 23.290 5.947 1.00 92.81 321 THR A O 1
ATOM 2646 N N . SER A 1 322 ? -2.306 23.853 8.101 1.00 92.62 322 SER A N 1
ATOM 2647 C CA . SER A 1 322 ? -1.105 23.221 8.660 1.00 92.62 322 SER A CA 1
ATOM 2648 C C . SER A 1 322 ? -1.146 21.696 8.512 1.00 92.62 322 SER A C 1
ATOM 2650 O O . SER A 1 322 ? -0.228 21.118 7.934 1.00 92.62 322 SER A O 1
ATOM 2652 N N . GLU A 1 323 ? -2.252 21.045 8.893 1.00 92.25 323 GLU A N 1
ATOM 2653 C CA . GLU A 1 323 ? -2.426 19.592 8.724 1.00 92.25 323 GLU A CA 1
ATOM 2654 C C . GLU A 1 323 ? -2.314 19.179 7.247 1.00 92.25 323 GLU A C 1
ATOM 2656 O O . GLU A 1 323 ? -1.591 18.243 6.903 1.00 92.25 323 GLU A O 1
ATOM 2661 N N . LYS A 1 324 ? -2.966 19.915 6.333 1.00 91.81 324 LYS A N 1
ATOM 2662 C CA . LYS A 1 324 ? -2.865 19.685 4.880 1.00 91.81 324 LYS A CA 1
ATOM 2663 C C . LYS A 1 324 ? -1.427 19.817 4.385 1.00 91.81 324 LYS A C 1
ATOM 2665 O O . LYS A 1 324 ? -1.019 19.073 3.487 1.00 91.81 324 LYS A O 1
ATOM 2670 N N . HIS A 1 325 ? -0.675 20.782 4.913 1.00 89.81 325 HIS A N 1
ATOM 2671 C CA . HIS A 1 325 ? 0.730 20.949 4.569 1.00 89.81 325 HIS A CA 1
ATOM 2672 C C . HIS A 1 325 ? 1.565 19.783 5.094 1.00 89.81 325 HIS A C 1
ATOM 2674 O O . HIS A 1 325 ? 2.317 19.208 4.311 1.00 89.81 325 HIS A O 1
ATOM 2680 N N . ALA A 1 326 ? 1.380 19.382 6.350 1.00 88.75 326 ALA A N 1
ATOM 2681 C CA . ALA A 1 326 ? 2.088 18.267 6.963 1.00 88.75 326 ALA A CA 1
ATOM 2682 C C . ALA A 1 326 ? 1.828 16.939 6.238 1.00 88.75 326 ALA A C 1
ATOM 2684 O O . ALA A 1 326 ? 2.776 16.206 5.948 1.00 88.75 326 ALA A O 1
ATOM 2685 N N . VAL A 1 327 ? 0.577 16.671 5.840 1.00 88.94 327 VAL A N 1
ATOM 2686 C CA . VAL A 1 327 ? 0.245 15.523 4.985 1.00 88.94 327 VAL A CA 1
ATOM 2687 C C . VAL A 1 327 ? 1.049 15.601 3.688 1.00 88.94 327 VAL A C 1
ATOM 2689 O O . VAL A 1 327 ? 1.761 14.660 3.368 1.00 88.94 327 VAL A O 1
ATOM 2692 N N . LYS A 1 328 ? 1.038 16.725 2.960 1.00 87.12 328 LYS A N 1
ATOM 2693 C CA . LYS A 1 328 ? 1.822 16.868 1.714 1.00 87.12 328 LYS A CA 1
ATOM 2694 C C . LYS A 1 328 ? 3.332 16.708 1.932 1.00 87.12 328 LYS A C 1
ATOM 2696 O O . LYS A 1 328 ? 3.990 16.091 1.099 1.00 87.12 328 LYS A O 1
ATOM 2701 N N . SER A 1 329 ? 3.867 17.244 3.026 1.00 83.19 329 SER A N 1
ATOM 2702 C CA . SER A 1 329 ? 5.293 17.184 3.362 1.00 83.19 329 SER A CA 1
ATOM 2703 C C . SER A 1 329 ? 5.742 15.777 3.740 1.00 83.19 329 SER A C 1
ATOM 2705 O O . SER A 1 329 ? 6.869 15.412 3.423 1.00 83.19 329 SER A O 1
ATOM 2707 N N . SER A 1 330 ? 4.860 14.950 4.313 1.00 79.06 330 SER A N 1
ATOM 2708 C CA . SER A 1 330 ? 5.163 13.538 4.598 1.00 79.06 330 SER A CA 1
ATOM 2709 C C . SER A 1 330 ? 5.499 12.710 3.347 1.00 79.06 330 SER A C 1
ATOM 2711 O O . SER A 1 330 ? 6.153 11.679 3.451 1.00 79.06 330 SER A O 1
ATOM 2713 N N . TYR A 1 331 ? 5.122 13.196 2.159 1.00 74.69 331 TYR A N 1
ATOM 2714 C CA . TYR A 1 331 ? 5.432 12.579 0.866 1.00 74.69 331 TYR A CA 1
ATOM 2715 C C . TYR A 1 331 ? 6.688 13.145 0.192 1.00 74.69 331 TYR A C 1
ATOM 2717 O O . TYR A 1 331 ? 7.045 12.694 -0.900 1.00 74.69 331 TYR A O 1
ATOM 2725 N N . ASN A 1 332 ? 7.331 14.155 0.783 1.00 68.81 332 ASN A N 1
ATOM 2726 C CA . ASN A 1 332 ? 8.592 14.679 0.281 1.00 68.81 332 ASN A CA 1
ATOM 2727 C C . ASN A 1 332 ? 9.738 13.782 0.789 1.00 68.81 332 ASN A C 1
ATOM 2729 O O . ASN A 1 332 ? 9.909 13.678 2.004 1.00 68.81 332 ASN A O 1
ATOM 2733 N N . PRO A 1 333 ? 10.543 13.173 -0.105 1.00 62.28 333 PRO A N 1
ATOM 2734 C CA . PRO A 1 333 ? 11.639 12.282 0.277 1.00 62.28 333 PRO A CA 1
ATOM 2735 C C . PRO A 1 333 ? 12.616 12.875 1.297 1.00 62.28 333 PRO A C 1
ATOM 2737 O O . PRO A 1 333 ? 13.149 12.135 2.112 1.00 62.28 333 PRO A O 1
ATOM 2740 N N . ALA A 1 334 ? 12.810 14.199 1.299 1.00 57.25 334 ALA A N 1
ATOM 2741 C CA . ALA A 1 334 ? 13.689 14.882 2.251 1.00 57.25 334 ALA A CA 1
ATOM 2742 C C . ALA A 1 334 ? 13.197 14.831 3.713 1.00 57.25 334 ALA A C 1
ATOM 2744 O O . ALA A 1 334 ? 13.971 15.094 4.625 1.00 57.25 334 ALA A O 1
ATOM 2745 N N . PHE A 1 335 ? 11.921 14.504 3.941 1.00 54.16 335 PHE A N 1
ATOM 2746 C CA . PHE A 1 335 ? 11.281 14.461 5.263 1.00 54.16 335 PHE A CA 1
ATOM 2747 C C . PHE A 1 335 ? 10.839 13.043 5.664 1.00 54.16 335 PHE A C 1
ATOM 2749 O O . PHE A 1 335 ? 10.126 12.857 6.660 1.00 54.16 335 PHE A O 1
ATOM 2756 N N . ILE A 1 336 ? 11.240 12.037 4.882 1.00 61.09 336 ILE A N 1
ATOM 2757 C CA . ILE A 1 336 ? 10.996 10.630 5.183 1.00 61.09 336 ILE A CA 1
ATOM 2758 C C . ILE A 1 336 ? 12.067 10.165 6.173 1.00 61.09 336 ILE A C 1
ATOM 2760 O O . ILE A 1 336 ? 13.203 9.906 5.795 1.00 61.09 336 ILE A O 1
ATOM 2764 N N . SER A 1 337 ? 11.690 10.054 7.448 1.00 62.25 337 SER A N 1
ATOM 2765 C CA . SER A 1 337 ? 12.427 9.228 8.403 1.00 62.25 337 SER A CA 1
ATOM 2766 C C . SER A 1 337 ? 11.789 7.845 8.405 1.00 62.25 337 SER A C 1
ATOM 2768 O O . SER A 1 337 ? 10.621 7.711 8.774 1.00 62.25 337 SER A O 1
ATOM 2770 N N . LEU A 1 338 ? 12.539 6.837 7.957 1.00 62.91 338 LEU A N 1
ATOM 2771 C CA . LEU A 1 338 ? 12.114 5.434 7.994 1.00 62.91 338 LEU A CA 1
ATOM 2772 C C . LEU A 1 338 ? 12.164 4.855 9.420 1.00 62.91 338 LEU A C 1
ATOM 2774 O O . LEU A 1 338 ? 11.610 3.789 9.659 1.00 62.91 338 LEU A O 1
ATOM 2778 N N . ASN A 1 339 ? 12.776 5.580 10.363 1.00 62.44 339 ASN A N 1
ATOM 2779 C CA . ASN A 1 339 ? 13.211 5.059 11.659 1.00 62.44 339 ASN A CA 1
ATOM 2780 C C . ASN A 1 339 ? 12.384 5.648 12.814 1.00 62.44 339 ASN A C 1
ATOM 2782 O O . ASN A 1 339 ? 12.901 5.815 13.913 1.00 62.44 339 ASN A O 1
ATOM 2786 N N . ASN A 1 340 ? 11.147 6.096 12.566 1.00 78.12 340 ASN A N 1
ATOM 2787 C CA . ASN A 1 340 ? 10.250 6.508 13.648 1.00 78.12 340 ASN A CA 1
ATOM 2788 C C . ASN A 1 340 ? 8.773 6.458 13.233 1.00 78.12 340 ASN A C 1
ATOM 2790 O O . ASN A 1 340 ? 8.187 7.466 12.820 1.00 78.12 340 ASN A O 1
ATOM 2794 N N . LEU A 1 341 ? 8.157 5.284 13.381 1.00 82.81 341 LEU A N 1
ATOM 2795 C CA . LEU A 1 341 ? 6.727 5.094 13.115 1.00 82.81 341 LEU A CA 1
ATOM 2796 C C . LEU A 1 341 ? 5.831 5.657 14.230 1.00 82.81 341 LEU A C 1
ATOM 2798 O O . LEU A 1 341 ? 4.645 5.862 13.993 1.00 82.81 341 LEU A O 1
ATOM 2802 N N . LEU A 1 342 ? 6.383 5.994 15.401 1.00 87.31 342 LEU A N 1
ATOM 2803 C CA . LEU A 1 342 ? 5.651 6.579 16.534 1.00 87.31 342 LEU A CA 1
ATOM 2804 C C . LEU A 1 342 ? 5.797 8.101 16.651 1.00 87.31 342 LEU A C 1
ATOM 2806 O O . LEU A 1 342 ? 5.346 8.686 17.635 1.00 87.31 342 LEU A O 1
ATOM 2810 N N . ARG A 1 343 ? 6.391 8.781 15.658 1.00 85.94 343 ARG A N 1
ATOM 2811 C CA . ARG A 1 343 ? 6.457 10.249 15.671 1.00 85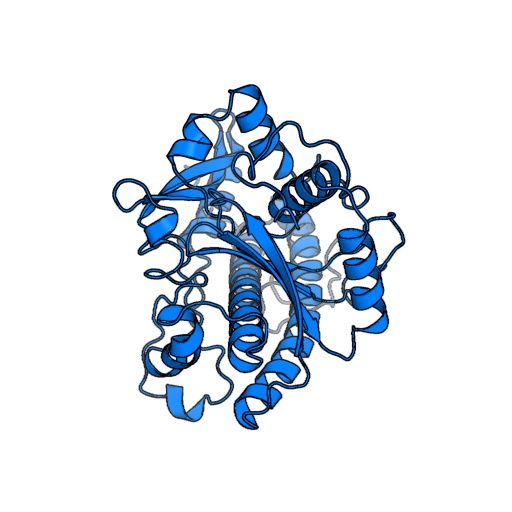.94 343 ARG A CA 1
ATOM 2812 C C . ARG A 1 343 ? 5.044 10.821 15.796 1.00 85.94 343 ARG A C 1
ATOM 2814 O O . ARG A 1 343 ? 4.151 10.401 15.062 1.00 85.94 343 ARG A O 1
ATOM 2821 N N . THR A 1 344 ? 4.846 11.803 16.671 1.00 84.38 344 THR A N 1
ATOM 2822 C CA . THR A 1 344 ? 3.547 12.475 16.797 1.00 84.38 344 THR A CA 1
ATOM 2823 C C . THR A 1 344 ? 3.192 13.135 15.460 1.00 84.38 344 THR A C 1
ATOM 2825 O O . THR A 1 344 ? 3.884 14.075 15.049 1.00 84.38 344 THR A O 1
ATOM 2828 N N . PRO A 1 345 ? 2.159 12.662 14.741 1.00 82.19 345 PRO A N 1
ATOM 2829 C CA . PRO A 1 345 ? 1.813 13.238 13.454 1.00 82.19 345 PRO A CA 1
ATOM 2830 C C . PRO A 1 345 ? 1.180 14.619 13.665 1.00 82.19 345 PRO A C 1
ATOM 2832 O O . PRO A 1 345 ? 0.381 14.829 14.573 1.00 82.19 345 PRO A O 1
ATOM 2835 N N . GLN A 1 346 ? 1.497 15.573 12.787 1.00 87.69 346 GLN A N 1
ATOM 2836 C CA . GLN A 1 346 ? 0.884 16.914 12.785 1.00 87.69 346 GLN A CA 1
ATOM 2837 C C . GLN A 1 346 ? -0.512 16.922 12.130 1.00 87.69 346 GLN A C 1
ATOM 2839 O O . GLN A 1 346 ? -0.982 17.956 11.665 1.00 87.69 346 GLN A O 1
ATOM 2844 N N . TYR A 1 347 ? -1.132 15.752 12.004 1.00 89.94 347 TYR A N 1
ATOM 2845 C CA . TYR A 1 347 ? -2.436 15.513 11.403 1.00 89.94 347 TYR A CA 1
ATOM 2846 C C . TYR A 1 347 ? -3.004 14.213 11.965 1.00 89.94 347 TYR A C 1
ATOM 2848 O O . TYR A 1 347 ? -2.260 13.339 12.403 1.00 89.94 347 TYR A O 1
ATOM 2856 N N . ASN A 1 348 ? -4.324 14.061 11.905 1.00 91.19 348 ASN A N 1
ATOM 2857 C CA . ASN A 1 348 ? -4.980 12.803 12.227 1.00 91.19 348 ASN A CA 1
ATOM 2858 C C . ASN A 1 348 ? -5.930 12.413 11.086 1.00 91.19 348 ASN A C 1
ATOM 2860 O O . ASN A 1 348 ? -6.928 13.089 10.849 1.00 91.19 348 ASN A O 1
ATOM 2864 N N . LEU A 1 349 ? -5.610 11.339 10.363 1.00 92.38 349 LEU A N 1
ATOM 2865 C CA . LEU A 1 349 ? -6.450 10.758 9.307 1.00 92.38 349 LEU A CA 1
ATOM 2866 C C . LEU A 1 349 ? -7.520 9.800 9.858 1.00 92.38 349 LEU A C 1
ATOM 2868 O O . LEU A 1 349 ? -8.385 9.340 9.117 1.00 92.38 349 LEU A O 1
ATOM 2872 N N . PHE A 1 350 ? -7.473 9.526 11.160 1.00 93.06 350 PHE A N 1
ATOM 2873 C CA . PHE A 1 350 ? -8.310 8.576 11.883 1.00 93.06 350 PHE A CA 1
ATOM 2874 C C . PHE A 1 350 ? -9.129 9.280 12.983 1.00 93.06 350 PHE A C 1
ATOM 2876 O O . PHE A 1 350 ? -9.376 8.710 14.038 1.00 93.06 350 PHE A O 1
ATOM 2883 N N . LYS A 1 351 ? -9.550 10.538 12.762 1.00 84.69 351 LYS A N 1
ATOM 2884 C CA . LYS A 1 351 ? -10.281 11.359 13.757 1.00 84.69 351 LYS A CA 1
ATOM 2885 C C . LYS A 1 351 ? -11.550 10.699 14.314 1.00 84.69 351 LYS A C 1
ATOM 2887 O O . LYS A 1 351 ? -11.944 11.020 15.425 1.00 84.69 351 LYS A O 1
ATOM 2892 N N . ASN A 1 352 ? -12.152 9.780 13.562 1.00 82.12 352 ASN A N 1
ATOM 2893 C CA . ASN A 1 352 ? -13.465 9.207 13.860 1.00 82.12 352 ASN A CA 1
ATOM 2894 C C . ASN A 1 352 ? -13.401 7.772 14.398 1.00 82.12 352 ASN A C 1
ATOM 2896 O O . ASN A 1 352 ? -14.409 7.074 14.308 1.00 82.12 352 ASN A O 1
ATOM 2900 N N . ILE A 1 353 ? -12.236 7.297 14.860 1.00 87.38 353 ILE A N 1
ATOM 2901 C CA . ILE A 1 353 ? -12.120 5.934 15.393 1.00 87.38 353 ILE A CA 1
ATOM 2902 C C . ILE A 1 353 ? -11.813 5.915 16.888 1.00 87.38 353 ILE A C 1
ATOM 2904 O O . ILE A 1 353 ? -10.993 6.681 17.390 1.00 87.38 353 ILE A O 1
ATOM 2908 N N . GLU A 1 354 ? -12.475 4.995 17.576 1.00 82.75 354 GLU A N 1
ATOM 2909 C CA . GLU A 1 354 ? -12.351 4.721 19.005 1.00 82.75 354 GLU A CA 1
ATOM 2910 C C . GLU A 1 354 ? -11.980 3.243 19.197 1.00 82.75 354 GLU A C 1
ATOM 2912 O O . GLU A 1 354 ? -12.277 2.395 18.346 1.00 82.75 354 GLU A O 1
ATOM 2917 N N . SER A 1 355 ? -11.355 2.900 20.325 1.00 75.81 355 SER A N 1
ATOM 2918 C CA . SER A 1 355 ? -11.213 1.493 20.714 1.00 75.81 355 SER A CA 1
ATOM 2919 C C . SER A 1 355 ? -12.599 0.861 20.849 1.00 75.81 355 SER A C 1
ATOM 2921 O O . SER A 1 355 ? -13.517 1.503 21.364 1.00 75.81 355 SER A O 1
ATOM 2923 N N . LEU A 1 356 ? -12.754 -0.401 20.437 1.00 72.06 356 LEU A N 1
ATOM 2924 C CA . LEU A 1 356 ? -13.888 -1.199 20.897 1.00 72.06 356 LEU A CA 1
ATOM 2925 C C . LEU A 1 356 ? -13.755 -1.297 22.422 1.00 72.06 356 LEU A C 1
ATOM 2927 O O . LEU A 1 356 ? -12.852 -1.959 22.920 1.00 72.06 356 LEU A O 1
ATOM 2931 N N . SER A 1 357 ? -14.565 -0.547 23.164 1.00 50.34 357 SER A N 1
ATOM 2932 C CA . SER A 1 357 ? -14.695 -0.737 24.607 1.00 50.34 357 SER A CA 1
ATOM 2933 C C . SER A 1 357 ? -15.114 -2.188 24.859 1.00 50.34 357 SER A C 1
ATOM 2935 O O . SER A 1 357 ? -16.046 -2.642 24.190 1.00 50.34 357 SER A O 1
ATOM 2937 N N . ASN A 1 358 ? -14.405 -2.879 25.761 1.00 38.94 358 ASN A N 1
ATOM 2938 C CA . ASN A 1 358 ? -14.735 -4.237 26.213 1.00 38.94 358 ASN A CA 1
ATOM 2939 C C . ASN A 1 358 ? -16.202 -4.371 26.621 1.00 38.94 358 ASN A C 1
ATOM 2941 O O . ASN A 1 358 ? -16.703 -3.433 27.287 1.00 38.94 358 ASN A O 1
#

Mean predicted aligned error: 6.77 Å

pLDDT: mean 88.04, std 12.65, range [38.94, 98.69]

Foldseek 3Di:
DAQDQQPCPLLPPRDRNVVPVVPDPPPQADPPPVPDDPLQLLQCLLPPVLADAEALALPCVVCPPFGQDFAFLAACPFFVVLQEDPQWWWAWGWDADPVRHIFIDIDIDGSVRQRTHRHRTPVVSCLCCCVRPDDDDQPDLSNLQSLQVSQLSSVLRSLSSVSRSLSVVCSRDPVCVRVSVVVNVQSVLLNVVSVVVSVVSNVCSVVVNRVQKDKDKAKWAAFQSKWFRHKFWAQAAQQQHGQDPGSNSTAIKIWTWGDGPRMIITMIMGGNVCCVPVVVSVVVLVPDDPQQVQLLVLLCCLQTGNRGMIGRPVLQVPDDPQLNVQSRVSNPPVPDDSRHSRPRRPHGSGVTTDHPDD